Protein AF-A0A397BWL6-F1 (afdb_monomer_lite)

pLDDT: mean 80.27, std 19.02, range [31.94, 98.25]

InterPro domains:
  IPR036770 Ankyrin repeat-containing domain superfamily [G3DSA:1.25.40.20] (7-139)
  IPR036770 Ankyrin repeat-containing domain superfamily [SSF48403] (10-125)

Secondary structure (DSSP, 8-state):
------TTHHHHHHHHHHTT--TT---TTS--HHHHHHHTT--HHHHHHHHHHHHTSSS-S--TT---TT---HHHHHHHHT-HHHHHHHHHHS-HHHHSSTTT-HHHHHHHHHTTT-HHHHHHHHTSHHHHHHHHTT-EE--------TT----------EEHHHHHHHHHHTT-HHHHHHHHHH-HHHHHHHHHIIIIII-----TTSHHHHHHHTT---HHHHHHHHHHHHHHSPP-

Organism: Aphanomyces astaci (NCBI:txid112090)

Sequence (240 aa):
MKSSVAPNAIALMTLLRQQGANLATRDATRRTVLLYACTCGAEPATVDLLWSWSSLRPSPDLRWTHCDSNHDGAMVLAVRSRNVALLHHLWSIVPISAQSNASNHSLKQLKAAISTNDEDFIIEVMSNPLIQQAVKDEDEFEYEYWVDDWSSSDANTHDIKITVACCIKNAIDANLRRVVDLFERINPGYTHATLFYYCHTMQPCESAEWSDFTSRYVWESSQDIVRPALLVQRQWLPHE

Structure (mmCIF, N/CA/C/O backbone):
data_AF-A0A397BWL6-F1
#
_entry.id   AF-A0A397BWL6-F1
#
loop_
_atom_site.group_PDB
_atom_site.id
_atom_site.type_symbol
_atom_site.label_atom_id
_atom_site.label_alt_id
_atom_site.label_comp_id
_atom_site.label_asym_id
_atom_site.label_entity_id
_atom_site.label_seq_id
_atom_site.pdbx_PDB_ins_code
_atom_site.Cartn_x
_atom_site.Cartn_y
_atom_site.Cartn_z
_atom_site.occupancy
_atom_site.B_iso_or_equiv
_atom_site.auth_seq_id
_atom_site.auth_comp_id
_atom_site.auth_asym_id
_atom_site.auth_atom_id
_atom_site.pdbx_PDB_model_num
ATOM 1 N N . MET A 1 1 ? -15.899 -18.309 3.543 1.00 34.31 1 MET A N 1
ATOM 2 C CA . MET A 1 1 ? -17.028 -17.973 4.441 1.00 34.31 1 MET A CA 1
ATOM 3 C C . MET A 1 1 ? -17.389 -16.511 4.227 1.00 34.31 1 MET A C 1
ATOM 5 O O . MET A 1 1 ? -16.556 -15.659 4.501 1.00 34.31 1 MET A O 1
ATOM 9 N N . LYS A 1 2 ? -18.573 -16.207 3.680 1.00 39.53 2 LYS A N 1
ATOM 10 C CA . LYS A 1 2 ? -19.083 -14.828 3.644 1.00 39.53 2 LYS A CA 1
ATOM 11 C C . LYS A 1 2 ? -19.552 -14.488 5.060 1.00 39.53 2 LYS A C 1
ATOM 13 O O . LYS A 1 2 ? -20.560 -15.022 5.508 1.00 39.53 2 LYS A O 1
ATOM 18 N N . SER A 1 3 ? -18.750 -13.700 5.772 1.00 42.88 3 SER A N 1
ATOM 19 C CA . SER A 1 3 ? -19.089 -13.160 7.090 1.00 42.88 3 SER A CA 1
ATOM 20 C C . SER A 1 3 ? -20.385 -12.360 6.973 1.00 42.88 3 SER A C 1
ATOM 22 O O . SER A 1 3 ? -20.490 -11.476 6.122 1.00 42.88 3 SER A O 1
ATOM 24 N N . SER A 1 4 ? -21.392 -12.710 7.774 1.00 43.41 4 SER A N 1
ATOM 25 C CA . SER A 1 4 ? -22.625 -11.937 7.873 1.00 43.41 4 SER A CA 1
ATOM 26 C C . SER A 1 4 ? -22.271 -10.550 8.398 1.00 43.41 4 SER A C 1
ATOM 28 O O . SER A 1 4 ? -21.776 -10.427 9.519 1.00 43.41 4 SER A O 1
ATOM 30 N N . VAL A 1 5 ? -22.509 -9.520 7.589 1.00 50.84 5 VAL A N 1
ATOM 31 C CA . VAL A 1 5 ? -22.341 -8.122 7.988 1.00 50.84 5 VAL A CA 1
ATOM 32 C C . VAL A 1 5 ? -23.221 -7.893 9.213 1.00 50.84 5 VAL A C 1
ATOM 34 O O . VAL A 1 5 ? -24.448 -7.912 9.115 1.00 50.84 5 VAL A O 1
ATOM 37 N N . ALA A 1 6 ? -22.601 -7.761 10.387 1.00 53.16 6 ALA A N 1
ATOM 38 C CA . ALA A 1 6 ? -23.320 -7.423 11.602 1.00 53.16 6 ALA A CA 1
ATOM 39 C C . ALA A 1 6 ? -24.033 -6.082 11.349 1.00 53.16 6 ALA A C 1
ATOM 41 O O . ALA A 1 6 ? -23.352 -5.110 11.015 1.00 53.16 6 ALA A O 1
ATOM 42 N N . PRO A 1 7 ? -25.368 -5.998 11.494 1.00 57.03 7 PRO A N 1
ATOM 43 C CA . PRO A 1 7 ? -26.150 -4.843 11.045 1.00 57.03 7 PRO A CA 1
ATOM 44 C C . PRO A 1 7 ? -25.824 -3.534 11.783 1.00 57.03 7 PRO A C 1
ATOM 46 O O . PRO A 1 7 ? -26.359 -2.488 11.432 1.00 57.03 7 PRO A O 1
ATOM 49 N N . ASN A 1 8 ? -24.936 -3.559 12.786 1.00 78.38 8 ASN A N 1
ATOM 50 C CA . ASN A 1 8 ? -24.387 -2.358 13.400 1.00 78.38 8 ASN A CA 1
ATOM 51 C C . ASN A 1 8 ? -23.009 -2.619 14.046 1.00 78.38 8 ASN A C 1
ATOM 53 O O . ASN A 1 8 ? -22.883 -2.690 15.271 1.00 78.38 8 ASN A O 1
ATOM 57 N N . ALA A 1 9 ? -21.967 -2.802 13.225 1.00 80.44 9 ALA A N 1
ATOM 58 C CA . ALA A 1 9 ? -20.593 -3.019 13.700 1.00 80.44 9 ALA A CA 1
ATOM 59 C C . ALA A 1 9 ? -20.120 -1.912 14.667 1.00 80.44 9 ALA A C 1
ATOM 61 O O . ALA A 1 9 ? -19.509 -2.207 15.692 1.00 80.44 9 ALA A O 1
ATOM 62 N N . ILE A 1 10 ? -20.492 -0.654 14.401 1.00 86.38 10 ILE A N 1
ATOM 63 C CA . ILE A 1 10 ? -20.189 0.497 15.263 1.00 86.38 10 ILE A CA 1
ATOM 64 C C . ILE A 1 10 ? -20.835 0.359 16.648 1.00 86.38 10 ILE A C 1
ATOM 66 O O . ILE A 1 10 ? -20.160 0.577 17.658 1.00 86.38 10 ILE A O 1
ATOM 70 N N . ALA A 1 11 ? -22.112 -0.033 16.733 1.00 87.44 11 ALA A N 1
ATOM 71 C CA . ALA A 1 11 ? -22.770 -0.228 18.027 1.00 87.44 11 ALA A CA 1
ATOM 72 C C . ALA A 1 11 ? -22.127 -1.364 18.832 1.00 87.44 11 ALA A C 1
ATOM 74 O O . ALA A 1 11 ? -21.913 -1.210 20.034 1.00 87.44 11 ALA A O 1
ATOM 75 N N . LEU A 1 12 ? -21.755 -2.469 18.175 1.00 89.88 12 LEU A N 1
ATOM 76 C CA . LEU A 1 12 ? -21.052 -3.568 18.837 1.00 89.88 12 LEU A CA 1
ATOM 77 C C . LEU A 1 12 ? -19.679 -3.124 19.359 1.00 89.88 12 LEU A C 1
ATOM 79 O O . LEU A 1 12 ? -19.352 -3.375 20.517 1.00 89.88 12 LEU A O 1
ATOM 83 N N . MET A 1 13 ? -18.891 -2.422 18.541 1.00 91.56 13 MET A N 1
ATOM 84 C CA . MET A 1 13 ? -17.595 -1.881 18.964 1.00 91.56 13 MET A CA 1
ATOM 85 C C . MET A 1 13 ? -17.745 -0.898 20.130 1.00 91.56 13 MET A C 1
ATOM 87 O O . MET A 1 13 ? -16.951 -0.929 21.068 1.00 91.56 13 MET A O 1
ATOM 91 N N . THR A 1 14 ? -18.783 -0.058 20.099 1.00 90.69 14 THR A N 1
ATOM 92 C CA . THR A 1 14 ? -19.083 0.900 21.172 1.00 90.69 14 THR A CA 1
ATOM 93 C C . THR A 1 14 ? -19.423 0.179 22.474 1.00 90.69 14 THR A C 1
ATOM 95 O O . THR A 1 14 ? -18.873 0.526 23.519 1.00 90.69 14 THR A O 1
ATOM 98 N N . LEU A 1 15 ? -20.258 -0.866 22.419 1.00 92.69 15 LEU A N 1
ATOM 99 C CA . LEU A 1 15 ? -20.569 -1.702 23.579 1.00 92.69 15 LEU A CA 1
ATOM 100 C C . LEU A 1 15 ? -19.301 -2.355 24.145 1.00 92.69 15 LEU A C 1
ATOM 102 O O . LEU A 1 15 ? -19.050 -2.268 25.343 1.00 92.69 15 LEU A O 1
ATOM 106 N N . LEU A 1 16 ? -18.468 -2.958 23.292 1.00 92.56 16 LEU A N 1
ATOM 107 C CA . LEU A 1 16 ? -17.207 -3.572 23.719 1.00 92.56 16 LEU A CA 1
ATOM 108 C C . LEU A 1 16 ? -16.282 -2.550 24.388 1.00 92.56 16 LEU A C 1
ATOM 110 O O . LEU A 1 16 ? -15.690 -2.836 25.430 1.00 92.56 16 LEU A O 1
ATOM 114 N N . ARG A 1 17 ? -16.195 -1.333 23.838 1.00 91.44 17 ARG A N 1
ATOM 115 C CA . ARG A 1 17 ? -15.409 -0.252 24.439 1.00 91.44 17 ARG A CA 1
ATOM 116 C C . ARG A 1 17 ? -15.951 0.157 25.809 1.00 91.44 17 ARG A C 1
ATOM 118 O O . ARG A 1 17 ? -15.154 0.342 26.726 1.00 91.44 17 ARG A O 1
ATOM 125 N N . GLN A 1 18 ? -17.273 0.246 25.972 1.00 92.06 18 GLN A N 1
ATOM 126 C CA . GLN A 1 18 ? -17.917 0.519 27.266 1.00 92.06 18 GLN A CA 1
ATOM 127 C C . GLN A 1 18 ? -17.650 -0.584 28.299 1.00 92.06 18 GLN A C 1
ATOM 129 O O . GLN A 1 18 ? -17.498 -0.284 29.478 1.00 92.06 18 GLN A O 1
ATOM 134 N N . GLN A 1 19 ? -17.523 -1.839 27.856 1.00 95.56 19 GLN A N 1
ATOM 135 C CA . GLN A 1 19 ? -17.150 -2.977 28.706 1.00 95.56 19 GLN A CA 1
ATOM 136 C C . GLN A 1 19 ? -15.634 -3.085 28.964 1.00 95.56 19 GLN A C 1
ATOM 138 O O . GLN A 1 19 ? -15.164 -4.086 29.498 1.00 95.56 19 GLN A O 1
ATOM 143 N N . GLY A 1 20 ? -14.846 -2.067 28.602 1.00 90.69 20 GLY A N 1
ATOM 144 C CA . GLY A 1 20 ? -13.418 -2.009 28.918 1.00 90.69 20 GLY A CA 1
ATOM 145 C C . GLY A 1 20 ? -12.501 -2.674 27.892 1.00 90.69 20 GLY A C 1
ATOM 146 O O . GLY A 1 20 ? -11.340 -2.936 28.207 1.00 90.69 20 GLY A O 1
ATOM 147 N N . ALA A 1 21 ? -12.967 -2.921 26.661 1.00 91.06 21 ALA A N 1
ATOM 148 C CA . ALA A 1 21 ? -12.097 -3.423 25.600 1.00 91.06 21 ALA A CA 1
ATOM 149 C C . ALA A 1 21 ? -10.879 -2.503 25.388 1.00 91.06 21 ALA A C 1
ATOM 151 O O . ALA A 1 21 ? -11.005 -1.277 25.245 1.00 91.06 21 ALA A O 1
ATOM 152 N N . ASN A 1 22 ? -9.692 -3.113 25.363 1.00 90.62 22 ASN A N 1
ATOM 153 C CA . ASN A 1 22 ? -8.417 -2.425 25.204 1.00 90.62 22 ASN A CA 1
ATOM 154 C C . ASN A 1 22 ? -8.060 -2.273 23.714 1.00 90.62 22 ASN A C 1
ATOM 156 O O . ASN A 1 22 ? -7.892 -3.263 23.006 1.00 90.62 22 ASN A O 1
ATOM 160 N N . LEU A 1 23 ? -7.914 -1.028 23.250 1.00 90.62 23 LEU A N 1
ATOM 161 C CA . LEU A 1 23 ? -7.584 -0.706 21.855 1.00 90.62 23 LEU A CA 1
ATOM 162 C C . LEU A 1 23 ? -6.129 -1.040 21.497 1.00 90.62 23 LEU A C 1
ATOM 164 O O . LEU A 1 23 ? -5.828 -1.299 20.332 1.00 90.62 23 LEU A O 1
ATOM 168 N N . ALA A 1 24 ? -5.235 -1.047 22.490 1.00 88.69 24 ALA A N 1
ATOM 169 C CA . ALA A 1 24 ? -3.817 -1.339 22.306 1.00 88.69 24 ALA A CA 1
ATOM 170 C C . ALA A 1 24 ? -3.515 -2.845 22.240 1.00 88.69 24 ALA A C 1
ATOM 172 O O . ALA A 1 24 ? -2.378 -3.220 21.942 1.00 88.69 24 ALA A O 1
ATOM 173 N N . THR A 1 25 ? -4.502 -3.710 22.512 1.00 91.44 25 THR A N 1
ATOM 174 C CA . THR A 1 25 ? -4.339 -5.161 22.376 1.00 91.44 25 THR A CA 1
ATOM 175 C C . THR A 1 25 ? -3.935 -5.505 20.949 1.00 91.44 25 THR A C 1
ATOM 177 O O . THR A 1 25 ? -4.491 -4.974 19.985 1.00 91.44 25 THR A O 1
ATOM 180 N N . ARG A 1 26 ? -2.957 -6.404 20.828 1.00 93.25 26 ARG A N 1
ATOM 181 C CA . ARG A 1 26 ? -2.433 -6.875 19.551 1.00 93.25 26 ARG A CA 1
ATOM 182 C C . ARG A 1 26 ? -2.847 -8.317 19.301 1.00 93.25 26 ARG A C 1
ATOM 184 O O . ARG A 1 26 ? -2.839 -9.125 20.227 1.00 93.25 26 ARG A O 1
ATOM 191 N N . ASP A 1 27 ? -3.203 -8.620 18.060 1.00 92.94 27 ASP A N 1
ATOM 192 C CA . ASP A 1 27 ? -3.443 -9.994 17.624 1.00 92.94 27 ASP A CA 1
ATOM 193 C C . ASP A 1 27 ? -2.127 -10.769 17.395 1.00 92.94 27 ASP A C 1
ATOM 195 O O . ASP A 1 27 ? -1.029 -10.245 17.604 1.00 92.94 27 ASP A O 1
ATOM 199 N N . ALA A 1 28 ? -2.231 -12.023 16.940 1.00 92.94 28 ALA A N 1
ATOM 200 C CA . ALA A 1 28 ? -1.078 -12.891 16.663 1.00 92.94 28 ALA A CA 1
ATOM 201 C C . ALA A 1 28 ? -0.114 -12.329 15.598 1.00 92.94 28 ALA A C 1
ATOM 203 O O . ALA A 1 28 ? 1.054 -12.696 15.567 1.00 92.94 28 ALA A O 1
ATOM 204 N N . THR A 1 29 ? -0.584 -11.410 14.754 1.00 90.25 29 THR A N 1
ATOM 205 C CA . THR A 1 29 ? 0.208 -10.714 13.725 1.00 90.25 29 THR A CA 1
ATOM 206 C C . THR A 1 29 ? 0.648 -9.321 14.180 1.00 90.25 29 THR A C 1
ATOM 208 O O . THR A 1 29 ? 0.978 -8.461 13.370 1.00 90.25 29 THR A O 1
ATOM 211 N N . ARG A 1 30 ? 0.632 -9.066 15.495 1.00 92.44 30 ARG A N 1
ATOM 212 C CA . ARG A 1 30 ? 0.974 -7.784 16.134 1.00 92.44 30 ARG A CA 1
ATOM 213 C C . ARG A 1 30 ? 0.080 -6.602 15.730 1.00 92.44 30 ARG A C 1
ATOM 215 O O . ARG A 1 30 ? 0.427 -5.462 16.059 1.00 92.44 30 ARG A O 1
ATOM 222 N N . ARG A 1 31 ? -1.070 -6.836 15.088 1.00 94.69 31 ARG A N 1
ATOM 223 C CA . ARG A 1 31 ? -1.997 -5.777 14.664 1.00 94.69 31 ARG A CA 1
ATOM 224 C C . ARG A 1 31 ? -2.838 -5.303 15.836 1.00 94.69 31 ARG A C 1
ATOM 226 O O . ARG A 1 31 ? -3.444 -6.111 16.534 1.00 94.69 31 ARG A O 1
ATOM 233 N N . THR A 1 32 ? -2.921 -3.990 16.018 1.00 94.94 32 THR A N 1
ATOM 234 C CA . THR A 1 32 ? -3.957 -3.378 16.860 1.00 94.94 32 THR A CA 1
ATOM 235 C C . THR A 1 32 ? -5.311 -3.418 16.150 1.00 94.94 32 THR A C 1
ATOM 237 O O . THR A 1 32 ? -5.383 -3.693 14.950 1.00 94.94 32 THR A O 1
ATOM 240 N N . VAL A 1 33 ? -6.390 -3.061 16.853 1.00 95.12 33 VAL A N 1
ATOM 241 C CA . VAL A 1 33 ? -7.731 -2.964 16.247 1.00 95.12 33 VAL A CA 1
ATOM 242 C C . VAL A 1 33 ? -7.773 -2.019 15.034 1.00 95.12 33 VAL A C 1
ATOM 244 O O . VAL A 1 33 ? -8.474 -2.297 14.066 1.00 95.12 33 VAL A O 1
ATOM 247 N N . LEU A 1 34 ? -6.973 -0.946 15.041 1.00 95.56 34 LEU A N 1
ATOM 248 C CA . LEU A 1 34 ? -6.858 -0.007 13.921 1.00 95.56 34 LEU A CA 1
ATOM 249 C C . LEU A 1 34 ? -6.188 -0.648 12.700 1.00 95.56 34 LEU A C 1
ATOM 251 O O . LEU A 1 34 ? -6.697 -0.532 11.588 1.00 95.56 34 LEU A O 1
ATOM 255 N N . LEU A 1 35 ? -5.072 -1.352 12.905 1.00 96.69 35 LEU A N 1
ATOM 256 C CA . LEU A 1 35 ? -4.368 -2.046 11.823 1.00 96.69 35 LEU A CA 1
ATOM 257 C C . LEU A 1 35 ? -5.216 -3.186 11.251 1.00 96.69 35 LEU A C 1
ATOM 259 O O . LEU A 1 35 ? -5.251 -3.386 10.037 1.00 96.69 35 LEU A O 1
ATOM 263 N N . TYR A 1 36 ? -5.948 -3.898 12.111 1.00 95.94 36 TYR A N 1
ATOM 264 C CA . TYR A 1 36 ? -6.895 -4.922 11.683 1.00 95.94 36 TYR A CA 1
ATOM 265 C C . TYR A 1 36 ? -8.019 -4.324 10.825 1.00 95.94 36 TYR A C 1
ATOM 267 O O . TYR A 1 36 ? -8.275 -4.819 9.729 1.00 95.94 36 TYR A O 1
ATOM 275 N N . ALA A 1 37 ? -8.626 -3.215 11.265 1.00 95.56 37 ALA A N 1
ATOM 276 C CA . ALA A 1 37 ? -9.644 -2.504 10.492 1.00 95.56 37 ALA A CA 1
ATOM 277 C C . ALA A 1 37 ? -9.119 -2.068 9.112 1.00 95.56 37 ALA A C 1
ATOM 279 O O . ALA A 1 37 ? -9.808 -2.262 8.112 1.00 95.56 37 ALA A O 1
ATOM 280 N N . CYS A 1 38 ? -7.881 -1.565 9.041 1.00 97.44 38 CYS A N 1
ATOM 281 C CA . CYS A 1 38 ? -7.254 -1.204 7.768 1.00 97.44 38 CYS A CA 1
ATOM 282 C C . CYS A 1 38 ? -7.006 -2.425 6.876 1.00 97.44 38 CYS A C 1
ATOM 284 O O . CYS A 1 38 ? -7.295 -2.379 5.686 1.00 97.44 38 CYS A O 1
ATOM 286 N N . THR A 1 39 ? -6.548 -3.541 7.455 1.00 96.69 39 THR A N 1
ATOM 287 C CA . THR A 1 39 ? -6.330 -4.796 6.713 1.00 96.69 39 THR A CA 1
ATOM 288 C C . THR A 1 39 ? -7.624 -5.318 6.090 1.00 96.69 39 THR A C 1
ATOM 290 O O . THR A 1 39 ? -7.619 -5.840 4.979 1.00 96.69 39 THR A O 1
ATOM 293 N N . CYS A 1 40 ? -8.739 -5.185 6.808 1.00 95.44 40 CYS A N 1
ATOM 294 C CA . CYS A 1 40 ? -10.050 -5.633 6.349 1.00 95.44 40 CYS A CA 1
ATOM 295 C C . CYS A 1 40 ? -10.767 -4.625 5.440 1.00 95.44 40 CYS A C 1
ATOM 297 O O . CYS A 1 40 ? -11.882 -4.917 5.015 1.00 95.44 40 CYS A O 1
ATOM 299 N N . GLY A 1 41 ? -10.174 -3.459 5.162 1.00 96.06 41 GLY A N 1
ATOM 300 C CA . GLY A 1 41 ? -10.810 -2.425 4.346 1.00 96.06 41 GLY A CA 1
ATOM 301 C C . GLY A 1 41 ? -12.072 -1.861 4.993 1.00 96.06 41 GLY A C 1
ATOM 302 O O . GLY A 1 41 ? -13.092 -1.725 4.323 1.00 96.06 41 GLY A O 1
ATOM 303 N N . ALA A 1 42 ? -12.034 -1.590 6.301 1.00 94.75 42 ALA A N 1
ATOM 304 C CA . ALA A 1 42 ? -13.170 -1.027 7.023 1.00 94.75 42 ALA A CA 1
ATOM 305 C C . ALA A 1 42 ? -13.602 0.342 6.466 1.00 94.75 42 ALA A C 1
ATOM 307 O O . ALA A 1 42 ? -12.795 1.101 5.934 1.00 94.75 42 ALA A O 1
ATOM 308 N N . GLU A 1 43 ? -14.879 0.679 6.654 1.00 94.25 43 GLU A N 1
ATOM 309 C CA . GLU A 1 43 ? -15.417 1.997 6.307 1.00 94.25 43 GLU A CA 1
ATOM 310 C C . GLU A 1 43 ? -14.672 3.125 7.052 1.00 94.25 43 GLU A C 1
ATOM 312 O O . GLU A 1 43 ? -14.400 2.964 8.250 1.00 94.25 43 GLU A O 1
ATOM 317 N N . PRO A 1 44 ? -14.424 4.289 6.416 1.00 95.75 44 PRO A N 1
ATOM 318 C CA . PRO A 1 44 ? -13.780 5.453 7.039 1.00 95.75 44 PRO A CA 1
ATOM 319 C C . PRO A 1 44 ? -14.336 5.819 8.421 1.00 95.75 44 PRO A C 1
ATOM 321 O O . PRO A 1 44 ? -13.578 6.010 9.370 1.00 95.75 44 PRO A O 1
ATOM 324 N N . ALA A 1 45 ? -15.664 5.777 8.579 1.00 93.69 45 ALA A N 1
ATOM 325 C CA . ALA A 1 45 ? -16.337 6.062 9.847 1.00 93.69 45 ALA A CA 1
ATOM 326 C C . ALA A 1 45 ? -15.902 5.132 10.999 1.00 93.69 45 ALA A C 1
ATOM 328 O O . ALA A 1 45 ? -15.888 5.533 12.163 1.00 93.69 45 ALA A O 1
ATOM 329 N N . THR A 1 46 ? -15.525 3.886 10.692 1.00 94.00 46 THR A N 1
ATOM 330 C CA . THR A 1 46 ? -15.001 2.939 11.690 1.00 94.00 46 THR A CA 1
ATOM 331 C C . THR A 1 46 ? -13.609 3.357 12.155 1.00 94.00 46 THR A C 1
ATOM 333 O O . THR A 1 46 ? -13.305 3.287 13.347 1.00 94.00 46 THR A O 1
ATOM 336 N N . VAL A 1 47 ? -12.766 3.813 11.227 1.00 95.06 47 VAL A N 1
ATOM 337 C CA . VAL A 1 47 ? -11.421 4.313 11.530 1.00 95.06 47 VAL A CA 1
ATOM 338 C C . VAL A 1 47 ? -11.489 5.602 12.342 1.00 95.06 47 VAL A C 1
ATOM 340 O O . VAL A 1 47 ? -10.790 5.707 13.349 1.00 95.06 47 VAL A O 1
ATOM 343 N N . ASP A 1 48 ? -12.384 6.523 11.983 1.00 93.94 48 ASP A N 1
ATOM 344 C CA . ASP A 1 48 ? -12.612 7.762 12.735 1.00 93.94 48 ASP A CA 1
ATOM 345 C C . ASP A 1 48 ? -13.047 7.485 14.169 1.00 93.94 48 ASP A C 1
ATOM 347 O O . ASP A 1 48 ? -12.517 8.072 15.115 1.00 93.94 48 ASP A O 1
ATOM 351 N N . LEU A 1 49 ? -13.972 6.540 14.351 1.00 93.44 49 LEU A N 1
ATOM 352 C CA . LEU A 1 49 ? -14.433 6.142 15.674 1.00 93.44 49 LEU A CA 1
ATOM 353 C C . LEU A 1 49 ? -13.284 5.578 16.520 1.00 93.44 49 LEU A C 1
ATOM 355 O O . LEU A 1 49 ? -13.066 6.037 17.644 1.00 93.44 49 LEU A O 1
ATOM 359 N N . LEU A 1 50 ? -12.519 4.628 15.973 1.00 93.12 50 LEU A N 1
ATOM 360 C CA . LEU A 1 50 ? -11.362 4.041 16.657 1.00 93.12 50 LEU A CA 1
ATOM 361 C C . LEU A 1 50 ? -10.319 5.100 17.019 1.00 93.12 50 LEU A C 1
ATOM 363 O O . LEU A 1 50 ? -9.806 5.110 18.142 1.00 93.12 50 LEU A O 1
ATOM 367 N N . TRP A 1 51 ? -10.026 6.001 16.082 1.00 92.31 51 TRP A N 1
ATOM 368 C CA . TRP A 1 51 ? -9.069 7.077 16.289 1.00 92.31 51 TRP A CA 1
ATOM 369 C C . TRP A 1 51 ? -9.544 8.050 17.372 1.00 92.31 51 TRP A C 1
ATOM 371 O O . TRP A 1 51 ? -8.771 8.372 18.277 1.00 92.31 51 TRP A O 1
ATOM 381 N N . SER A 1 52 ? -10.826 8.431 17.354 1.00 91.69 52 SER A N 1
ATOM 382 C CA . SER A 1 52 ? -11.429 9.316 18.358 1.00 91.69 52 SER A CA 1
ATOM 383 C C . SER A 1 52 ? -11.320 8.752 19.777 1.00 91.69 52 SER A C 1
ATOM 385 O O . SER A 1 52 ? -11.030 9.482 20.719 1.00 91.69 52 SER A O 1
ATOM 387 N N . TRP A 1 53 ? -11.470 7.437 19.960 1.00 90.94 53 TRP A N 1
ATOM 388 C CA . TRP A 1 53 ? -11.339 6.821 21.283 1.00 90.94 53 TRP A CA 1
ATOM 389 C C . TRP A 1 53 ? -9.909 6.810 21.818 1.00 90.94 53 TRP A C 1
ATOM 391 O O . TRP A 1 53 ? -9.717 6.778 23.036 1.00 90.94 53 TRP A O 1
ATOM 401 N N . SER A 1 54 ? -8.925 6.799 20.922 1.00 88.19 54 SER A N 1
ATOM 402 C CA . SER A 1 54 ? -7.506 6.833 21.270 1.00 88.19 54 SER A CA 1
ATOM 403 C C . SER A 1 54 ? -7.025 8.256 21.557 1.00 88.19 54 SER A C 1
ATOM 405 O O . SER A 1 54 ? -6.293 8.476 22.522 1.00 88.19 54 SER A O 1
ATOM 407 N N . SER A 1 55 ? -7.463 9.234 20.758 1.00 83.00 55 SER A N 1
ATOM 408 C CA . SER A 1 55 ? -7.006 10.629 20.838 1.00 83.00 55 SER A CA 1
ATOM 409 C C . SER A 1 55 ? -7.524 11.397 22.059 1.00 83.00 55 SER A C 1
ATOM 411 O O . SER A 1 55 ? -6.962 12.428 22.414 1.00 83.00 55 SER A O 1
ATOM 413 N N . LEU A 1 56 ? -8.545 10.880 22.749 1.00 76.56 56 LEU A N 1
ATOM 414 C CA . LEU A 1 56 ? -9.068 11.455 23.996 1.00 76.56 56 LEU A CA 1
ATOM 415 C C . LEU A 1 56 ? -8.109 11.326 25.194 1.00 76.56 56 LEU A C 1
ATOM 417 O O . LEU A 1 56 ? -8.386 11.880 26.258 1.00 76.56 56 LEU A O 1
ATOM 421 N N . ARG A 1 57 ? -7.010 10.571 25.065 1.00 75.75 57 ARG A N 1
ATOM 422 C CA . ARG A 1 57 ? -6.064 10.302 26.156 1.00 75.75 57 ARG A CA 1
ATOM 423 C C . ARG A 1 57 ? -4.734 11.037 25.943 1.00 75.75 57 ARG A C 1
ATOM 425 O O . ARG A 1 57 ? -4.268 11.110 24.811 1.00 75.75 57 ARG A O 1
ATOM 432 N N . PRO A 1 58 ? -4.059 11.495 27.021 1.00 6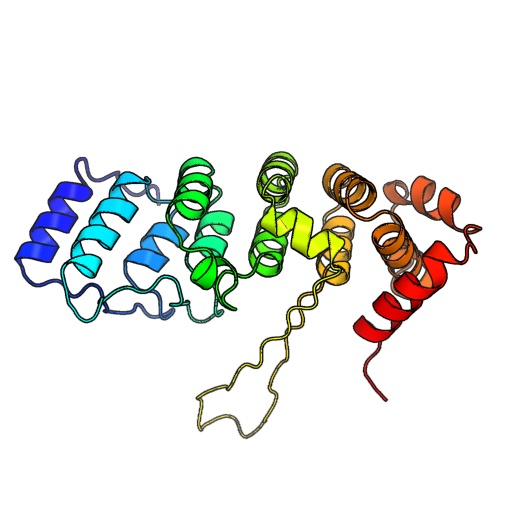8.25 58 PRO A N 1
ATOM 433 C CA . PRO A 1 58 ? -2.737 12.128 26.924 1.00 68.25 58 PRO A CA 1
ATOM 434 C C . PRO A 1 58 ? -1.666 11.228 26.288 1.00 68.25 58 PRO A C 1
ATOM 436 O O . PRO A 1 58 ? -0.738 11.716 25.654 1.00 68.25 58 PRO A O 1
ATOM 439 N N . SER A 1 59 ? -1.802 9.910 26.457 1.00 75.69 59 SER A N 1
ATOM 440 C CA . SER A 1 59 ? -1.008 8.897 25.765 1.00 75.69 59 SER A CA 1
ATOM 441 C C . SER A 1 59 ? -1.959 8.050 24.916 1.00 75.69 59 SER A C 1
ATOM 443 O O . SER A 1 59 ? -2.750 7.299 25.494 1.00 75.69 59 SER A O 1
ATOM 445 N N . PRO A 1 60 ? -1.944 8.194 23.579 1.00 78.94 60 PRO A N 1
ATOM 446 C CA . PRO A 1 60 ? -2.884 7.492 22.719 1.00 78.94 60 PRO A CA 1
ATOM 447 C C . PRO A 1 60 ? -2.552 5.995 22.648 1.00 78.94 60 PRO A C 1
ATOM 449 O O . PRO A 1 60 ? -1.403 5.609 22.406 1.00 78.94 60 PRO A O 1
ATOM 452 N N . ASP A 1 61 ? -3.581 5.162 22.835 1.00 84.94 61 ASP A N 1
ATOM 453 C CA . ASP A 1 61 ? -3.512 3.692 22.766 1.00 84.94 61 ASP A CA 1
ATOM 454 C C . ASP A 1 61 ? -3.134 3.215 21.344 1.00 84.94 61 ASP A C 1
ATOM 456 O O . ASP A 1 61 ? -2.459 2.201 21.146 1.00 84.94 61 ASP A O 1
ATOM 460 N N . LEU A 1 62 ? -3.570 3.971 20.335 1.00 91.38 62 LEU A N 1
ATOM 461 C CA . LEU A 1 62 ? -3.342 3.749 18.912 1.00 91.38 62 LEU A CA 1
ATOM 462 C C . LEU A 1 62 ? -2.423 4.833 18.353 1.00 91.38 62 LEU A C 1
ATOM 464 O O . LEU A 1 62 ? -2.617 6.020 18.608 1.00 91.38 62 LEU A O 1
ATOM 468 N N . ARG A 1 63 ? -1.454 4.430 17.530 1.00 91.38 63 ARG A N 1
ATOM 469 C CA . ARG A 1 63 ? -0.532 5.335 16.840 1.00 91.38 63 ARG A CA 1
ATOM 470 C C . ARG A 1 63 ? -0.486 4.975 15.365 1.00 91.38 63 ARG A C 1
ATOM 472 O O . ARG A 1 63 ? -0.423 3.795 15.032 1.00 91.38 63 ARG A O 1
ATOM 479 N N . TRP A 1 64 ? -0.442 5.983 14.499 1.00 93.62 64 TRP A N 1
ATOM 480 C CA . TRP A 1 64 ? -0.295 5.784 13.053 1.00 93.62 64 TRP A CA 1
ATOM 481 C C . TRP A 1 64 ? 1.028 5.120 12.659 1.00 93.62 64 TRP A C 1
ATOM 483 O O . TRP A 1 64 ? 1.112 4.523 11.595 1.00 93.62 64 TRP A O 1
ATOM 493 N N . THR A 1 65 ? 2.039 5.191 13.528 1.00 91.69 65 THR A N 1
ATOM 494 C CA . THR A 1 65 ? 3.349 4.550 13.348 1.00 91.69 65 THR A CA 1
ATOM 495 C C . THR A 1 65 ? 3.399 3.103 13.847 1.00 91.69 65 THR A C 1
ATOM 497 O O . THR A 1 65 ? 4.442 2.458 13.747 1.00 91.69 65 THR A O 1
ATOM 500 N N . HIS A 1 66 ? 2.309 2.573 14.421 1.00 92.38 66 HIS A N 1
ATOM 501 C CA . HIS A 1 66 ? 2.232 1.145 14.722 1.00 92.38 66 HIS A CA 1
ATOM 502 C C . HIS A 1 66 ? 2.199 0.332 13.427 1.00 92.38 66 HIS A C 1
ATOM 504 O O . HIS A 1 66 ? 1.587 0.736 12.443 1.00 92.38 66 HIS A O 1
ATOM 510 N N . CYS A 1 67 ? 2.802 -0.851 13.476 1.00 93.38 67 CYS A N 1
ATOM 511 C CA . CYS A 1 67 ? 2.829 -1.798 12.375 1.00 93.38 67 CYS A CA 1
ATOM 512 C C . CYS A 1 67 ? 2.554 -3.233 12.839 1.00 93.38 67 CYS A C 1
ATOM 514 O O . CYS A 1 67 ? 2.596 -3.533 14.042 1.00 93.38 67 CYS A O 1
ATOM 516 N N . ASP A 1 68 ? 2.221 -4.080 11.868 1.00 93.00 68 ASP A N 1
ATOM 517 C CA . ASP A 1 68 ? 2.055 -5.523 12.030 1.00 93.00 68 ASP A CA 1
ATOM 518 C C . ASP A 1 68 ? 3.413 -6.259 12.086 1.00 93.00 68 ASP A C 1
ATOM 520 O O . ASP A 1 68 ? 4.478 -5.644 12.155 1.00 93.00 68 ASP A O 1
ATOM 524 N N . SER A 1 69 ? 3.389 -7.592 12.075 1.00 89.75 69 SER A N 1
ATOM 525 C CA . SER A 1 69 ? 4.594 -8.434 12.055 1.00 89.75 69 SER A CA 1
ATOM 526 C C . SER A 1 69 ? 5.433 -8.311 10.779 1.00 89.75 69 SER A C 1
ATOM 528 O O . SER A 1 69 ? 6.602 -8.672 10.808 1.00 89.75 69 SER A O 1
ATOM 530 N N . ASN A 1 70 ? 4.870 -7.798 9.682 1.00 87.44 70 ASN A N 1
ATOM 531 C CA . ASN A 1 70 ? 5.600 -7.498 8.444 1.00 87.44 70 ASN A CA 1
ATOM 532 C C . ASN A 1 70 ? 6.113 -6.051 8.421 1.00 87.44 70 ASN A C 1
ATOM 534 O O . ASN A 1 70 ? 6.756 -5.617 7.465 1.00 87.44 70 ASN A O 1
ATOM 538 N N . HIS A 1 71 ? 5.865 -5.308 9.500 1.00 90.50 71 HIS A N 1
ATOM 539 C CA . HIS A 1 71 ? 6.170 -3.894 9.636 1.00 90.50 71 HIS A CA 1
ATOM 540 C C . HIS A 1 71 ? 5.417 -3.020 8.630 1.00 90.50 71 HIS A C 1
ATOM 542 O O . HIS A 1 71 ? 5.914 -1.977 8.187 1.00 90.50 71 HIS A O 1
ATOM 548 N N . ASP A 1 72 ? 4.195 -3.438 8.309 1.00 92.94 72 ASP A N 1
ATOM 549 C CA . ASP A 1 72 ? 3.244 -2.674 7.526 1.00 92.94 72 ASP A CA 1
ATOM 550 C C . ASP A 1 72 ? 2.319 -1.891 8.457 1.00 92.94 72 ASP A C 1
ATOM 552 O O . ASP A 1 72 ? 1.710 -2.421 9.393 1.00 92.94 72 ASP A O 1
ATOM 556 N N . GLY A 1 73 ? 2.266 -0.586 8.220 1.00 95.31 73 GLY A N 1
ATOM 557 C CA . GLY A 1 73 ? 1.406 0.350 8.925 1.00 95.31 73 GLY A CA 1
ATOM 558 C C . GLY A 1 73 ? 0.012 0.429 8.314 1.00 95.31 73 GLY A C 1
ATOM 559 O O . GLY A 1 73 ? -0.326 -0.257 7.346 1.00 95.31 73 GLY A O 1
ATOM 560 N N . ALA A 1 74 ? -0.815 1.302 8.886 1.00 97.06 74 ALA A N 1
ATOM 561 C CA . ALA A 1 74 ? -2.217 1.456 8.506 1.00 97.06 74 ALA A CA 1
ATOM 562 C C . ALA A 1 74 ? -2.405 1.722 7.003 1.00 97.06 74 ALA A C 1
ATOM 564 O O . ALA A 1 74 ? -3.300 1.146 6.387 1.00 97.06 74 ALA A O 1
ATOM 565 N N . MET A 1 75 ? -1.542 2.547 6.404 1.00 97.50 75 MET A N 1
ATOM 566 C CA . MET A 1 75 ? -1.677 2.955 5.002 1.00 97.50 75 MET A CA 1
ATOM 567 C C . MET A 1 75 ? -1.352 1.807 4.044 1.00 97.50 75 MET A C 1
ATOM 569 O O . MET A 1 75 ? -2.097 1.560 3.101 1.00 97.50 75 MET A O 1
ATOM 573 N N . VAL A 1 76 ? -0.296 1.038 4.326 1.00 97.12 76 VAL A N 1
ATOM 574 C CA . VAL A 1 76 ? 0.076 -0.135 3.516 1.00 97.12 76 VAL A CA 1
ATOM 575 C C . VAL A 1 76 ? -0.995 -1.224 3.615 1.00 97.12 76 VAL A C 1
ATOM 577 O O . VAL A 1 76 ? -1.376 -1.823 2.609 1.00 97.12 76 VAL A O 1
ATOM 580 N N . LEU A 1 77 ? -1.535 -1.452 4.815 1.00 97.69 77 LEU A N 1
ATOM 581 C CA . LEU A 1 77 ? -2.620 -2.413 5.027 1.00 97.69 77 LEU A CA 1
ATOM 582 C C . LEU A 1 77 ? -3.911 -1.987 4.313 1.00 97.69 77 LEU A C 1
ATOM 584 O O . LEU A 1 77 ? -4.580 -2.834 3.722 1.00 97.69 77 LEU A O 1
ATOM 588 N N . ALA A 1 78 ? -4.229 -0.689 4.298 1.00 97.69 78 ALA A N 1
ATOM 589 C CA . ALA A 1 78 ? -5.362 -0.167 3.540 1.00 97.69 78 ALA A CA 1
ATOM 590 C C . ALA A 1 78 ? -5.181 -0.350 2.027 1.00 97.69 78 ALA A C 1
ATOM 592 O O . ALA A 1 78 ? -6.127 -0.776 1.364 1.00 97.69 78 ALA A O 1
ATOM 593 N N . VAL A 1 79 ? -3.972 -0.142 1.489 1.00 97.94 79 VAL A N 1
ATOM 594 C CA . VAL A 1 79 ? -3.672 -0.451 0.079 1.00 97.94 79 VAL A CA 1
ATOM 595 C C . VAL A 1 79 ? -3.962 -1.923 -0.229 1.00 97.94 79 VAL A C 1
ATOM 597 O O . VAL A 1 79 ? -4.667 -2.223 -1.191 1.00 97.94 79 VAL A O 1
ATOM 600 N N . ARG A 1 80 ? -3.504 -2.854 0.618 1.00 95.69 80 ARG A N 1
ATOM 601 C CA . ARG A 1 80 ? -3.760 -4.296 0.425 1.00 95.69 80 ARG A CA 1
ATOM 602 C C . ARG A 1 80 ? -5.236 -4.671 0.493 1.00 95.69 80 ARG A C 1
ATOM 604 O O . ARG A 1 80 ? -5.645 -5.635 -0.147 1.00 95.69 80 ARG A O 1
ATOM 611 N N . SER A 1 81 ? -6.034 -3.916 1.247 1.00 96.06 81 SER A N 1
ATOM 612 C CA . SER A 1 81 ? -7.482 -4.125 1.311 1.00 96.06 81 SER A CA 1
ATOM 613 C C . SER A 1 81 ? -8.212 -3.731 0.022 1.00 96.06 81 SER A C 1
ATOM 615 O O . SER A 1 81 ? -9.352 -4.147 -0.174 1.00 96.06 81 SER A O 1
ATOM 617 N N . ARG A 1 82 ? -7.571 -2.924 -0.843 1.00 96.19 82 ARG A N 1
ATOM 618 C CA . ARG A 1 82 ? -8.141 -2.346 -2.075 1.00 96.19 82 ARG A CA 1
ATOM 619 C C . ARG A 1 82 ? -9.389 -1.485 -1.844 1.00 96.19 82 ARG A C 1
ATOM 621 O O . ARG A 1 82 ? -10.120 -1.181 -2.783 1.00 96.19 82 ARG A O 1
ATOM 628 N N . ASN A 1 83 ? -9.637 -1.057 -0.606 1.00 95.19 83 ASN A N 1
ATOM 629 C CA . ASN A 1 83 ? -10.686 -0.092 -0.310 1.00 95.19 83 ASN A CA 1
ATOM 630 C C . ASN A 1 83 ? -10.173 1.331 -0.591 1.00 95.19 83 ASN A C 1
ATOM 632 O O . ASN A 1 83 ? -9.521 1.953 0.249 1.00 95.19 83 ASN A O 1
ATOM 636 N N . VAL A 1 84 ? -10.490 1.840 -1.785 1.00 95.62 84 VAL A N 1
ATOM 637 C CA . VAL A 1 84 ? -10.097 3.177 -2.263 1.00 95.62 84 VAL A CA 1
ATOM 638 C C . VAL A 1 84 ? -10.619 4.289 -1.344 1.00 95.62 84 VAL A C 1
ATOM 640 O O . VAL A 1 84 ? -9.876 5.208 -1.010 1.00 95.62 84 VAL A O 1
ATOM 643 N N . ALA A 1 85 ? -11.860 4.183 -0.856 1.00 96.75 85 ALA A N 1
ATOM 644 C CA . ALA A 1 85 ? -12.442 5.184 0.040 1.00 96.75 85 ALA A CA 1
ATOM 645 C C . ALA A 1 85 ? -11.671 5.280 1.366 1.00 96.75 85 ALA A C 1
ATOM 647 O O . ALA A 1 85 ? -11.362 6.377 1.831 1.00 96.75 85 ALA A O 1
ATOM 648 N N . LEU A 1 86 ? -11.307 4.131 1.945 1.00 97.44 86 LEU A N 1
ATOM 649 C CA . LEU A 1 86 ? -10.464 4.086 3.136 1.00 97.44 86 LEU A CA 1
ATOM 650 C C . LEU A 1 86 ? -9.067 4.656 2.863 1.00 97.44 86 LEU A C 1
ATOM 652 O O . LEU A 1 86 ? -8.547 5.413 3.680 1.00 97.44 86 LEU A O 1
ATOM 656 N N . LEU A 1 87 ? -8.455 4.302 1.732 1.00 97.00 87 LEU A N 1
ATOM 657 C CA . LEU A 1 87 ? -7.119 4.775 1.379 1.00 97.00 87 LEU A CA 1
ATOM 658 C C . LEU A 1 87 ? -7.064 6.307 1.273 1.00 97.00 87 LEU A C 1
ATOM 660 O O . LEU A 1 87 ? -6.227 6.930 1.929 1.00 97.00 87 LEU A O 1
ATOM 664 N N . HIS A 1 88 ? -7.988 6.920 0.525 1.00 97.19 88 HIS A N 1
ATOM 665 C CA . HIS A 1 88 ? -8.074 8.383 0.430 1.00 97.19 88 HIS A CA 1
ATOM 666 C C . HIS A 1 88 ? -8.325 9.035 1.784 1.00 97.19 88 HIS A C 1
ATOM 668 O O . HIS A 1 88 ? -7.723 10.065 2.099 1.00 97.19 88 HIS A O 1
ATOM 674 N N . HIS A 1 89 ? -9.185 8.423 2.599 1.00 98.06 89 HIS A N 1
ATOM 675 C CA . HIS A 1 89 ? -9.443 8.907 3.945 1.00 98.06 89 HIS A CA 1
ATOM 676 C C . HIS A 1 89 ? -8.158 8.941 4.775 1.00 98.06 89 HIS A C 1
ATOM 678 O O . HIS A 1 89 ? -7.818 9.984 5.332 1.00 98.06 89 HIS A O 1
ATOM 684 N N . LEU A 1 90 ? -7.382 7.851 4.778 1.00 97.44 90 LEU A N 1
ATOM 685 C CA . LEU A 1 90 ? -6.105 7.783 5.491 1.00 97.44 90 LEU A CA 1
ATOM 686 C C . LEU A 1 90 ? -5.086 8.809 4.982 1.00 97.44 90 LEU A C 1
ATOM 688 O O . LEU A 1 90 ? -4.441 9.455 5.805 1.00 97.44 90 LEU A O 1
ATOM 692 N N . TRP A 1 91 ? -4.972 9.030 3.668 1.00 95.69 91 TRP A N 1
ATOM 693 C CA . TRP A 1 91 ? -4.103 10.092 3.138 1.00 95.69 91 TRP A CA 1
ATOM 694 C C . TRP A 1 91 ? -4.471 11.486 3.655 1.00 95.69 91 TRP A C 1
ATOM 696 O O . TRP A 1 91 ? -3.587 12.334 3.783 1.00 95.69 91 TRP A O 1
ATOM 706 N N . SER A 1 92 ? -5.748 11.718 3.973 1.00 96.00 92 SER A N 1
ATOM 707 C CA . SER A 1 92 ? -6.229 13.007 4.478 1.00 96.00 92 SER A CA 1
ATOM 708 C C . SER A 1 92 ? -6.053 13.189 5.991 1.00 96.00 92 SER A C 1
ATOM 710 O O . SER A 1 92 ? -5.745 14.295 6.434 1.00 96.00 92 SER A O 1
ATOM 712 N N . ILE A 1 93 ? -6.224 12.126 6.790 1.00 95.38 93 ILE A N 1
ATOM 713 C CA . ILE A 1 93 ? -6.228 12.229 8.261 1.00 95.38 93 ILE A CA 1
ATOM 714 C C . ILE A 1 93 ? -4.890 11.877 8.916 1.00 95.38 93 ILE A C 1
ATOM 716 O O . ILE A 1 93 ? -4.629 12.298 10.047 1.00 95.38 93 ILE A O 1
ATOM 720 N N . VAL A 1 94 ? -4.043 11.081 8.255 1.00 95.00 94 VAL A N 1
ATOM 721 C CA . VAL A 1 94 ? -2.747 10.680 8.812 1.00 95.00 94 VAL A CA 1
ATOM 722 C C . VAL A 1 94 ? -1.780 11.863 8.684 1.00 95.00 94 VAL A C 1
ATOM 724 O O . VAL A 1 94 ? -1.564 12.350 7.576 1.00 95.00 94 VAL A O 1
ATOM 727 N N . PRO A 1 95 ? -1.155 12.347 9.773 1.00 93.38 95 PRO A N 1
ATOM 728 C CA . PRO A 1 95 ? -0.204 13.453 9.689 1.00 93.38 95 PRO A CA 1
ATOM 729 C C . PRO A 1 95 ? 0.990 13.110 8.795 1.00 93.38 95 PRO A C 1
ATOM 731 O O . PRO A 1 95 ? 1.476 11.982 8.843 1.00 93.38 95 PRO A O 1
ATOM 734 N N . ILE A 1 96 ? 1.523 14.088 8.056 1.00 90.31 96 ILE A N 1
ATOM 735 C CA . ILE A 1 96 ? 2.659 13.895 7.129 1.00 90.31 96 ILE A CA 1
ATOM 736 C C . ILE A 1 96 ? 3.844 13.189 7.811 1.00 90.31 96 ILE A C 1
ATOM 738 O O . ILE A 1 96 ? 4.426 12.278 7.234 1.00 90.31 96 ILE A O 1
ATOM 742 N N . SER A 1 97 ? 4.145 13.527 9.071 1.00 90.44 97 SER A N 1
ATOM 743 C CA . SER A 1 97 ? 5.209 12.880 9.858 1.00 90.44 97 SER A CA 1
ATOM 744 C C . SER A 1 97 ? 4.994 11.381 10.100 1.00 90.44 97 SER A C 1
ATOM 746 O O . SER A 1 97 ? 5.951 10.638 10.298 1.00 90.44 97 SER A O 1
ATOM 748 N N . ALA A 1 98 ? 3.741 10.925 10.108 1.00 92.19 98 ALA A N 1
ATOM 749 C CA . ALA A 1 98 ? 3.391 9.514 10.192 1.00 92.19 98 ALA A CA 1
ATOM 750 C C . ALA A 1 98 ? 3.266 8.857 8.809 1.00 92.19 98 ALA A C 1
ATOM 752 O O . ALA A 1 98 ? 3.478 7.649 8.718 1.00 92.19 98 ALA A O 1
ATOM 753 N N . GLN A 1 99 ? 2.965 9.624 7.753 1.00 91.75 99 GLN A N 1
ATOM 754 C CA . GLN A 1 99 ? 2.987 9.137 6.366 1.00 91.75 99 GLN A CA 1
ATOM 755 C C . GLN A 1 99 ? 4.419 8.826 5.905 1.00 91.75 99 GLN A C 1
ATOM 757 O O . GLN A 1 99 ? 4.645 7.812 5.253 1.00 91.75 99 GLN A O 1
ATOM 762 N N . SER A 1 100 ? 5.399 9.639 6.313 1.00 87.06 100 SER A N 1
ATOM 763 C CA . SER A 1 100 ? 6.824 9.403 6.037 1.00 87.06 100 SER A CA 1
ATOM 764 C C . SER A 1 100 ? 7.471 8.355 6.950 1.00 87.06 100 SER A C 1
ATOM 766 O O . SER A 1 100 ? 8.640 8.016 6.780 1.00 87.06 100 SER A O 1
ATOM 768 N N . ASN A 1 101 ? 6.740 7.821 7.934 1.00 90.25 101 ASN A N 1
ATOM 769 C CA . ASN A 1 101 ? 7.268 6.787 8.813 1.00 90.25 101 ASN A CA 1
ATOM 770 C C . ASN A 1 101 ? 7.523 5.479 8.048 1.00 90.25 101 ASN A C 1
ATOM 772 O O . ASN A 1 101 ? 6.744 5.087 7.182 1.00 90.25 101 ASN A O 1
ATOM 776 N N . ALA A 1 102 ? 8.549 4.742 8.471 1.00 87.31 102 ALA A N 1
ATOM 777 C CA . ALA A 1 102 ? 8.954 3.453 7.919 1.00 87.31 102 ALA A CA 1
ATOM 778 C C . ALA A 1 102 ? 7.828 2.416 7.723 1.00 87.31 102 ALA A C 1
ATOM 780 O O . ALA A 1 102 ? 7.890 1.572 6.828 1.00 87.31 102 ALA A O 1
ATOM 781 N N . SER A 1 103 ? 6.798 2.453 8.568 1.00 91.06 103 SER A N 1
ATOM 782 C CA . SER A 1 103 ? 5.638 1.559 8.469 1.00 91.06 103 SER A CA 1
ATOM 783 C C . SER A 1 103 ? 4.648 1.954 7.367 1.00 91.06 103 SER A C 1
ATOM 785 O O . SER A 1 103 ? 3.983 1.088 6.805 1.00 91.06 103 SER A O 1
ATOM 787 N N . ASN A 1 104 ? 4.561 3.241 7.026 1.00 93.75 104 ASN A N 1
ATOM 788 C CA . ASN A 1 104 ? 3.613 3.788 6.051 1.00 93.75 104 ASN A CA 1
ATOM 789 C C . ASN A 1 104 ? 4.286 4.294 4.769 1.00 93.75 104 ASN A C 1
ATOM 791 O O . ASN A 1 104 ? 3.606 4.871 3.927 1.00 93.75 104 ASN A O 1
ATOM 795 N N . HIS A 1 105 ? 5.595 4.090 4.618 1.00 91.56 105 HIS A N 1
ATOM 796 C CA . HIS A 1 105 ? 6.399 4.694 3.561 1.00 91.56 105 HIS A CA 1
ATOM 797 C C . HIS A 1 105 ? 5.779 4.555 2.158 1.00 91.56 105 HIS A C 1
ATOM 799 O O . HIS A 1 105 ? 5.259 3.493 1.798 1.00 91.56 105 HIS A O 1
ATOM 805 N N . SER A 1 106 ? 5.886 5.607 1.340 1.00 94.44 106 SER A N 1
ATOM 806 C CA . SER A 1 106 ? 5.327 5.676 -0.019 1.00 94.44 106 SER A CA 1
ATOM 807 C C . SER A 1 106 ? 5.698 4.469 -0.885 1.00 94.44 106 SER A C 1
ATOM 809 O O . SER A 1 106 ? 4.836 3.874 -1.528 1.00 94.44 106 SER A O 1
ATOM 811 N N . LEU A 1 107 ? 6.962 4.034 -0.850 1.00 92.31 107 LEU A N 1
ATOM 812 C CA . LEU A 1 107 ? 7.407 2.872 -1.630 1.00 92.31 107 LEU A CA 1
ATOM 813 C C . LEU A 1 107 ? 6.854 1.535 -1.115 1.00 92.31 107 LEU A C 1
ATOM 815 O O . LEU A 1 107 ? 6.649 0.618 -1.909 1.00 92.31 107 LEU A O 1
ATOM 819 N N . LYS A 1 108 ? 6.543 1.410 0.185 1.00 93.12 108 LYS A N 1
ATOM 820 C CA . LYS A 1 108 ? 5.825 0.232 0.703 1.00 93.12 108 LYS A CA 1
ATOM 821 C C . LYS A 1 108 ? 4.385 0.206 0.211 1.00 93.12 108 LYS A C 1
ATOM 823 O O . LYS A 1 108 ? 3.912 -0.852 -0.201 1.00 93.12 108 LYS A O 1
ATOM 828 N N . GLN A 1 109 ? 3.710 1.358 0.221 1.00 96.44 109 GLN A N 1
ATOM 829 C CA . GLN A 1 109 ? 2.369 1.492 -0.352 1.00 96.44 109 GLN A CA 1
ATOM 830 C C . GLN A 1 109 ? 2.381 1.119 -1.840 1.00 96.44 109 GLN A C 1
ATOM 832 O O . GLN A 1 109 ? 1.576 0.295 -2.264 1.00 96.44 109 GLN A O 1
ATOM 837 N N . LEU A 1 110 ? 3.341 1.635 -2.613 1.00 96.69 110 LEU A N 1
ATOM 838 C CA . LEU A 1 110 ? 3.482 1.330 -4.037 1.00 96.69 110 LEU A CA 1
ATOM 839 C C . LEU A 1 110 ? 3.767 -0.156 -4.300 1.00 96.69 110 LEU A C 1
ATOM 841 O O . LEU A 1 110 ? 3.086 -0.776 -5.113 1.00 96.69 110 LEU A O 1
ATOM 845 N N . LYS A 1 111 ? 4.706 -0.765 -3.563 1.00 94.75 111 LYS A N 1
ATOM 846 C CA . LYS A 1 111 ? 4.984 -2.209 -3.648 1.00 94.75 111 LYS A CA 1
ATOM 847 C C . LYS A 1 111 ? 3.739 -3.043 -3.330 1.00 94.75 111 LYS A C 1
ATOM 849 O O . LYS A 1 111 ? 3.456 -4.017 -4.026 1.00 94.75 111 LYS A O 1
ATOM 854 N N . ALA A 1 112 ? 2.992 -2.665 -2.292 1.00 95.75 112 ALA A N 1
ATOM 855 C CA . ALA A 1 112 ? 1.746 -3.336 -1.939 1.00 95.75 112 ALA A CA 1
ATOM 856 C C . ALA A 1 112 ? 0.684 -3.180 -3.036 1.00 95.75 112 ALA A C 1
ATOM 858 O O . ALA A 1 112 ? 0.029 -4.164 -3.371 1.00 95.75 112 ALA A O 1
ATOM 859 N N . ALA A 1 113 ? 0.551 -1.996 -3.639 1.00 97.94 113 ALA A N 1
ATOM 860 C CA . ALA A 1 113 ? -0.362 -1.775 -4.756 1.00 97.94 113 ALA A CA 1
ATOM 861 C C . ALA A 1 113 ? 0.000 -2.659 -5.955 1.00 97.94 113 ALA A C 1
ATOM 863 O O . ALA A 1 113 ? -0.866 -3.360 -6.470 1.00 97.94 113 ALA A O 1
ATOM 864 N N . ILE A 1 114 ? 1.279 -2.702 -6.346 1.00 97.06 114 ILE A N 1
ATOM 865 C CA . ILE A 1 114 ? 1.760 -3.523 -7.469 1.00 97.06 114 ILE A CA 1
ATOM 866 C C . ILE A 1 114 ? 1.419 -5.001 -7.258 1.00 97.06 114 ILE A C 1
ATOM 868 O O . ILE A 1 114 ? 0.922 -5.645 -8.174 1.00 97.06 114 ILE A O 1
ATOM 872 N N . SER A 1 115 ? 1.553 -5.513 -6.028 1.00 95.06 115 SER A N 1
ATOM 873 C CA . SER A 1 115 ? 1.188 -6.902 -5.702 1.00 95.06 115 SER A CA 1
ATOM 874 C C . SER A 1 115 ? -0.302 -7.244 -5.869 1.00 95.06 115 SER A C 1
ATOM 876 O O . SER A 1 115 ? -0.669 -8.415 -5.798 1.00 95.06 115 SER A O 1
ATOM 878 N N . THR A 1 116 ? -1.174 -6.252 -6.092 1.00 95.25 116 THR A N 1
ATOM 879 C CA . THR A 1 116 ? -2.598 -6.487 -6.380 1.00 95.25 116 THR A CA 1
ATOM 880 C C . THR A 1 116 ? -2.876 -6.848 -7.840 1.00 95.25 116 THR A C 1
ATOM 882 O O . THR A 1 116 ? -3.965 -7.351 -8.120 1.00 95.25 116 THR A O 1
ATOM 885 N N . ASN A 1 117 ? -1.915 -6.616 -8.748 1.00 94.94 117 ASN A N 1
ATOM 886 C CA . ASN A 1 117 ? -2.035 -6.803 -10.201 1.00 94.94 117 ASN A CA 1
ATOM 887 C C . ASN A 1 117 ? -3.254 -6.097 -10.833 1.00 94.94 117 ASN A C 1
ATOM 889 O O . ASN A 1 117 ? -3.774 -6.537 -11.856 1.00 94.94 117 ASN A O 1
ATOM 893 N N . ASP A 1 118 ? -3.734 -5.017 -10.215 1.00 96.56 118 ASP A N 1
ATOM 894 C CA . ASP A 1 118 ? -4.849 -4.202 -10.697 1.00 96.56 118 ASP A CA 1
ATOM 895 C C . ASP A 1 118 ? -4.312 -2.844 -11.152 1.00 96.56 118 ASP A C 1
ATOM 897 O O . ASP A 1 118 ? -4.054 -1.966 -10.331 1.00 96.56 118 ASP A O 1
ATOM 901 N N . GLU A 1 119 ? -4.099 -2.680 -12.459 1.00 96.38 119 GLU A N 1
ATOM 902 C CA . GLU A 1 119 ? -3.490 -1.463 -13.002 1.00 96.38 119 GLU A CA 1
ATOM 903 C C . GLU A 1 119 ? -4.279 -0.193 -12.677 1.00 96.38 119 GLU A C 1
ATOM 905 O O . GLU A 1 119 ? -3.662 0.829 -12.391 1.00 96.38 119 GLU A O 1
ATOM 910 N N . ASP A 1 120 ? -5.614 -0.234 -12.698 1.00 97.38 120 ASP A N 1
ATOM 911 C CA . ASP A 1 120 ? -6.427 0.956 -12.423 1.00 97.38 120 ASP A CA 1
ATOM 912 C C . ASP A 1 120 ? -6.271 1.381 -10.961 1.00 97.38 120 ASP A C 1
ATOM 914 O O . ASP A 1 120 ? -6.057 2.561 -10.672 1.00 97.38 120 ASP A O 1
ATOM 918 N N . PHE A 1 121 ? -6.276 0.413 -10.041 1.00 97.88 121 PHE A N 1
ATOM 919 C CA . PHE A 1 121 ? -5.999 0.677 -8.631 1.00 97.88 121 PHE A CA 1
ATOM 920 C C . PHE A 1 121 ? -4.560 1.158 -8.398 1.00 97.88 121 PHE A C 1
ATOM 922 O O . PHE A 1 121 ? -4.335 2.071 -7.607 1.00 97.88 121 PHE A O 1
ATOM 929 N N . ILE A 1 122 ? -3.573 0.583 -9.087 1.00 98.25 122 ILE A N 1
ATOM 930 C CA . ILE A 1 122 ? -2.172 1.002 -8.950 1.00 98.25 122 ILE A CA 1
ATOM 931 C C . ILE A 1 122 ? -1.981 2.431 -9.458 1.00 98.25 122 ILE A C 1
ATOM 933 O O . ILE A 1 122 ? -1.301 3.219 -8.805 1.00 98.25 122 ILE A O 1
ATOM 937 N N . ILE A 1 123 ? -2.603 2.785 -10.584 1.00 97.75 123 ILE A N 1
ATOM 938 C CA . ILE A 1 123 ? -2.581 4.148 -11.127 1.00 97.75 123 ILE A CA 1
ATOM 939 C C . ILE A 1 123 ? -3.239 5.125 -10.147 1.00 97.75 123 ILE A C 1
ATOM 941 O O . ILE A 1 123 ? -2.695 6.207 -9.923 1.00 97.75 123 ILE A O 1
ATOM 945 N N . GLU A 1 124 ? -4.347 4.734 -9.510 1.00 97.44 124 GLU A N 1
ATOM 946 C CA . GLU A 1 124 ? -4.974 5.523 -8.444 1.00 97.44 124 GLU A CA 1
ATOM 947 C C . GLU A 1 124 ? -4.014 5.730 -7.262 1.00 97.44 124 GLU A C 1
ATOM 949 O O . GLU A 1 124 ? -3.829 6.856 -6.803 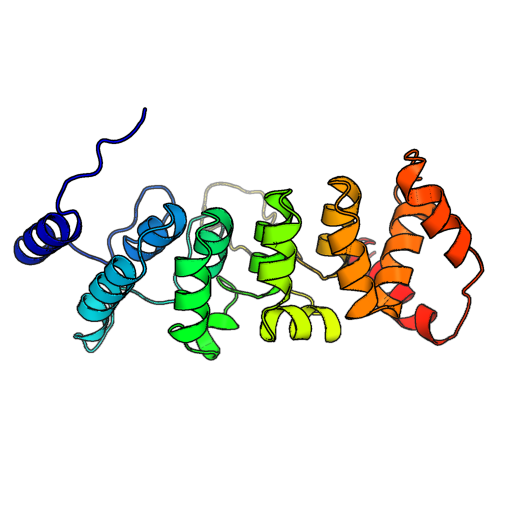1.00 97.44 124 GLU A O 1
ATOM 954 N N . VAL A 1 125 ? -3.317 4.678 -6.816 1.00 97.81 125 VAL A N 1
ATOM 955 C CA . VAL A 1 125 ? -2.284 4.777 -5.768 1.00 97.81 125 VAL A CA 1
ATOM 956 C C . VAL A 1 125 ? -1.158 5.729 -6.185 1.00 97.81 125 VAL A C 1
ATOM 958 O O . VAL A 1 125 ? -0.778 6.619 -5.425 1.00 97.81 125 VAL A O 1
ATOM 961 N N . MET A 1 126 ? -0.655 5.598 -7.413 1.00 97.25 126 MET A N 1
ATOM 962 C CA . MET A 1 126 ? 0.397 6.453 -7.974 1.00 97.25 12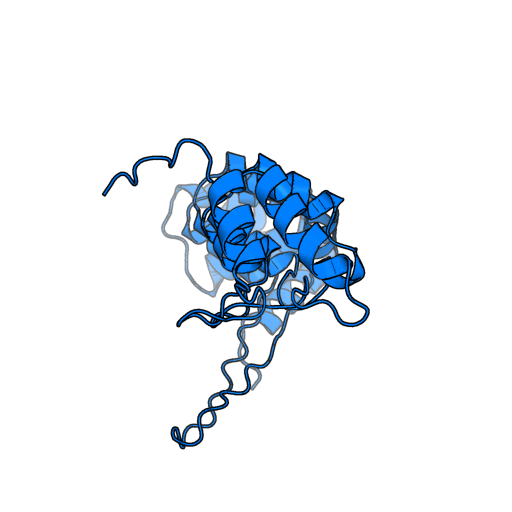6 MET A CA 1
ATOM 963 C C . MET A 1 126 ? -0.061 7.892 -8.258 1.00 97.25 126 MET A C 1
ATOM 965 O O . MET A 1 126 ? 0.774 8.748 -8.548 1.00 97.25 126 MET A O 1
ATOM 969 N N . SER A 1 127 ? -1.356 8.203 -8.158 1.00 96.06 127 SER A N 1
ATOM 970 C CA . SER A 1 127 ? -1.845 9.586 -8.222 1.00 96.06 127 SER A CA 1
ATOM 971 C C . SER A 1 127 ? -1.489 10.390 -6.963 1.00 96.06 127 SER A C 1
ATOM 973 O O . SER A 1 127 ? -1.460 11.622 -7.002 1.00 96.06 127 SER A O 1
ATOM 975 N N . ASN A 1 128 ? -1.168 9.710 -5.853 1.00 95.69 128 ASN A N 1
ATOM 976 C CA . ASN A 1 128 ? -0.812 10.361 -4.602 1.00 95.69 128 ASN A CA 1
ATOM 977 C C . ASN A 1 128 ? 0.493 11.178 -4.743 1.00 95.69 128 ASN A C 1
ATOM 979 O O . ASN A 1 128 ? 1.529 10.610 -5.107 1.00 95.69 128 ASN A O 1
ATOM 983 N N . PRO A 1 129 ? 0.501 12.477 -4.382 1.00 94.88 129 PRO A N 1
ATOM 984 C CA . PRO A 1 129 ? 1.678 13.331 -4.541 1.00 94.88 129 PRO A CA 1
ATOM 985 C C . PRO A 1 129 ? 2.933 12.840 -3.812 1.00 94.88 129 PRO A C 1
ATOM 987 O O . PRO A 1 129 ? 4.028 12.992 -4.342 1.00 94.88 129 PRO A O 1
ATOM 990 N N . LEU A 1 130 ? 2.800 12.226 -2.631 1.00 93.62 130 LEU A N 1
ATOM 991 C CA . LEU A 1 130 ? 3.946 11.694 -1.882 1.00 93.62 130 LEU A CA 1
ATOM 992 C C . LEU A 1 130 ? 4.518 10.428 -2.524 1.00 93.62 130 LEU A C 1
ATOM 994 O O . LEU A 1 130 ? 5.711 10.165 -2.396 1.00 93.62 130 LEU A O 1
ATOM 998 N N . ILE A 1 131 ? 3.687 9.645 -3.215 1.00 95.50 131 ILE A N 1
ATOM 999 C CA . ILE A 1 131 ? 4.150 8.478 -3.974 1.00 95.50 131 ILE A CA 1
ATOM 1000 C C . ILE A 1 131 ? 4.854 8.936 -5.249 1.00 95.50 131 ILE A C 1
ATOM 1002 O O . ILE A 1 131 ? 5.947 8.458 -5.537 1.00 95.50 131 ILE A O 1
ATOM 1006 N N . GLN A 1 132 ? 4.295 9.913 -5.969 1.00 96.19 132 GLN A N 1
ATOM 1007 C CA . GLN A 1 132 ? 4.980 10.500 -7.126 1.00 96.19 132 GLN A CA 1
ATOM 1008 C C . GLN A 1 132 ? 6.308 11.144 -6.739 1.00 96.19 132 GLN A C 1
ATOM 1010 O O . GLN A 1 132 ? 7.282 11.000 -7.471 1.00 96.19 132 GLN A O 1
ATOM 1015 N N . GLN A 1 133 ? 6.349 11.840 -5.601 1.00 93.94 133 GLN A N 1
ATOM 1016 C CA . GLN A 1 133 ? 7.572 12.460 -5.107 1.00 93.94 133 GLN A CA 1
ATOM 1017 C C . GLN A 1 133 ? 8.638 11.405 -4.798 1.00 93.94 133 GLN A C 1
ATOM 1019 O O . GLN A 1 133 ? 9.746 11.531 -5.300 1.00 93.94 133 GLN A O 1
ATOM 1024 N N . ALA A 1 134 ? 8.278 10.313 -4.115 1.00 92.50 134 ALA A N 1
ATOM 1025 C CA . ALA A 1 134 ? 9.206 9.212 -3.851 1.00 92.50 134 ALA A CA 1
ATOM 1026 C C . ALA A 1 134 ? 9.763 8.568 -5.13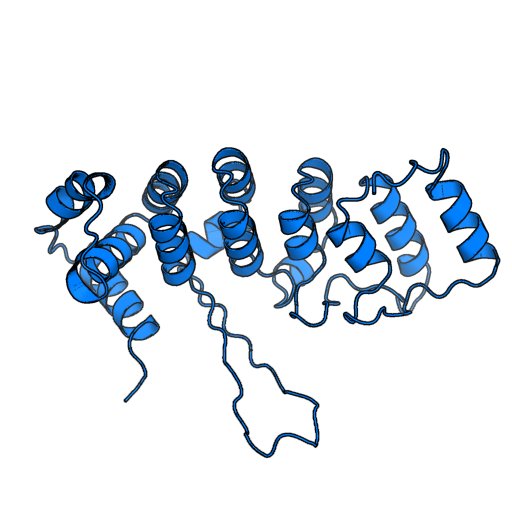8 1.00 92.50 134 ALA A C 1
ATOM 1028 O O . ALA A 1 134 ? 10.928 8.189 -5.202 1.00 92.50 134 ALA A O 1
ATOM 1029 N N . VAL A 1 135 ? 8.950 8.467 -6.196 1.00 93.81 135 VAL A N 1
ATOM 1030 C CA . VAL A 1 135 ? 9.407 7.968 -7.507 1.00 93.81 135 VAL A CA 1
ATOM 1031 C C . VAL A 1 135 ? 10.358 8.954 -8.200 1.00 93.81 135 VAL A C 1
ATOM 1033 O O . VAL A 1 135 ? 11.311 8.531 -8.857 1.00 93.81 135 VAL A O 1
ATOM 1036 N N . LYS A 1 136 ? 10.123 10.264 -8.062 1.00 91.81 136 LYS A N 1
ATOM 1037 C CA . LYS A 1 136 ? 10.981 11.317 -8.637 1.00 91.81 136 LYS A CA 1
ATOM 1038 C C . LYS A 1 136 ? 12.311 11.457 -7.915 1.00 91.81 136 LYS A C 1
ATOM 1040 O O . LYS A 1 136 ? 13.325 11.632 -8.577 1.00 91.81 136 LYS A O 1
ATOM 1045 N N . ASP A 1 137 ? 12.287 11.378 -6.590 1.00 86.69 137 ASP A N 1
ATOM 1046 C CA . ASP A 1 137 ? 13.478 11.505 -5.748 1.00 86.69 137 ASP A CA 1
ATOM 1047 C C . ASP A 1 137 ? 14.353 10.249 -5.794 1.00 86.69 137 ASP A C 1
ATOM 1049 O O . ASP A 1 137 ? 15.447 10.243 -5.233 1.00 86.69 137 ASP A O 1
ATOM 1053 N N . GLU A 1 138 ? 13.891 9.215 -6.509 1.00 82.25 138 GLU A N 1
ATOM 1054 C CA . GLU A 1 138 ? 14.554 7.917 -6.603 1.00 82.25 138 GLU A CA 1
ATOM 1055 C C . GLU A 1 138 ? 14.729 7.314 -5.207 1.00 82.25 138 GLU A C 1
ATOM 1057 O O . GLU A 1 138 ? 15.752 6.694 -4.922 1.00 82.25 138 GLU A O 1
ATOM 1062 N N . ASP A 1 139 ? 13.719 7.521 -4.345 1.00 69.88 139 ASP A N 1
ATOM 1063 C CA . ASP A 1 139 ? 13.792 7.197 -2.926 1.00 69.88 139 ASP A CA 1
ATOM 1064 C C . ASP A 1 139 ? 14.289 5.758 -2.737 1.00 69.88 139 ASP A C 1
ATOM 1066 O O . ASP A 1 139 ? 13.828 4.793 -3.364 1.00 69.88 139 ASP A O 1
ATOM 1070 N N . GLU A 1 140 ? 15.237 5.616 -1.822 1.00 63.50 140 GLU A N 1
ATOM 1071 C CA . GLU A 1 140 ? 15.689 4.331 -1.326 1.00 63.50 140 GLU A CA 1
ATOM 1072 C C . GLU A 1 140 ? 15.141 4.170 0.082 1.00 63.50 140 GLU A C 1
ATOM 1074 O O . GLU A 1 140 ? 15.457 4.940 0.990 1.00 63.50 140 GLU A O 1
ATOM 1079 N N . PHE A 1 141 ? 14.287 3.168 0.264 1.00 58.09 141 PHE A N 1
ATOM 1080 C CA . PHE A 1 141 ? 13.753 2.846 1.572 1.00 58.09 141 PHE A CA 1
ATOM 1081 C C . PHE A 1 141 ? 14.391 1.560 2.090 1.00 58.09 141 PHE A C 1
ATOM 1083 O O . PHE A 1 1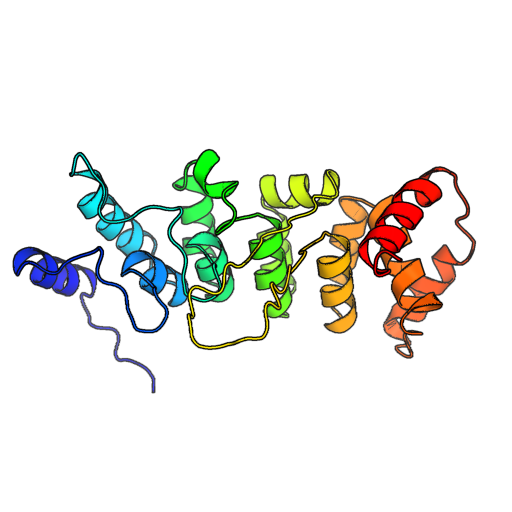41 ? 13.976 0.449 1.750 1.00 58.09 141 PHE A O 1
ATOM 1090 N N . GLU A 1 142 ? 15.414 1.730 2.920 1.00 58.03 142 GLU A N 1
ATOM 1091 C CA . GLU A 1 142 ? 16.039 0.668 3.702 1.00 58.03 142 GLU A CA 1
ATOM 1092 C C . GLU A 1 142 ? 15.421 0.637 5.098 1.00 58.03 142 GLU A C 1
ATOM 1094 O O . GLU A 1 142 ? 15.173 1.675 5.718 1.00 58.03 142 GLU A O 1
ATOM 1099 N N . TYR A 1 143 ? 15.131 -0.559 5.592 1.00 59.81 143 TYR A N 1
ATOM 1100 C CA . TYR A 1 143 ? 14.689 -0.728 6.962 1.00 59.81 143 TYR A CA 1
ATOM 1101 C C . TYR A 1 143 ? 15.244 -2.029 7.521 1.00 59.81 143 TYR A C 1
ATOM 1103 O O . TYR A 1 143 ? 15.024 -3.107 6.972 1.00 59.81 143 TYR A O 1
ATOM 1111 N N . GLU A 1 144 ? 15.962 -1.874 8.626 1.00 44.62 144 GLU A N 1
ATOM 1112 C CA . GLU A 1 144 ? 16.629 -2.943 9.350 1.00 44.62 144 GLU A CA 1
ATOM 1113 C C . GLU A 1 144 ? 15.608 -3.662 10.242 1.00 44.62 144 GLU A C 1
ATOM 1115 O O . GLU A 1 144 ? 14.894 -3.038 11.041 1.00 44.62 144 GLU A O 1
ATOM 1120 N N . TYR A 1 145 ? 15.518 -4.984 10.113 1.00 54.25 145 TYR A N 1
ATOM 1121 C CA . TYR A 1 145 ? 14.757 -5.807 11.046 1.00 54.25 145 TYR A CA 1
ATOM 1122 C C . TYR A 1 145 ? 15.684 -6.372 12.116 1.00 54.25 145 TYR A C 1
ATOM 1124 O O . TYR A 1 145 ? 16.426 -7.317 11.861 1.00 54.25 145 TYR A O 1
ATOM 1132 N N . TRP A 1 146 ? 15.565 -5.872 13.344 1.00 40.22 146 TRP A N 1
ATOM 1133 C CA . TRP A 1 146 ? 16.016 -6.624 14.509 1.00 40.22 146 TRP A CA 1
ATOM 1134 C C . TRP A 1 146 ? 15.037 -7.782 14.712 1.00 40.22 146 TRP A C 1
ATOM 1136 O O . TRP A 1 146 ? 13.883 -7.577 15.098 1.00 40.22 146 TRP A O 1
ATOM 1146 N N . VAL A 1 147 ? 15.467 -9.002 14.392 1.00 39.56 147 VAL A N 1
ATOM 1147 C CA . VAL A 1 147 ? 14.759 -10.204 14.831 1.00 39.56 147 VAL A CA 1
ATOM 1148 C C . VAL A 1 147 ? 14.937 -10.260 16.349 1.00 39.56 147 VAL A C 1
ATOM 1150 O O . VAL A 1 147 ? 15.974 -10.692 16.840 1.00 39.56 147 VAL A O 1
ATOM 1153 N N . ASP A 1 148 ? 13.944 -9.784 17.102 1.00 36.16 148 ASP A N 1
ATOM 1154 C CA . ASP A 1 148 ? 13.856 -9.945 18.564 1.00 36.16 148 ASP A CA 1
ATOM 1155 C C . ASP A 1 148 ? 13.575 -11.421 18.934 1.00 36.16 148 ASP A C 1
ATOM 1157 O O . ASP A 1 148 ? 12.661 -11.720 19.705 1.00 36.16 148 ASP A O 1
ATOM 1161 N N . ASP A 1 149 ? 14.317 -12.372 18.364 1.00 35.34 149 ASP A N 1
ATOM 1162 C CA . ASP A 1 149 ? 14.213 -13.784 18.716 1.00 35.34 149 ASP A CA 1
ATOM 1163 C C . ASP A 1 149 ? 15.579 -14.316 19.149 1.00 35.34 149 ASP A C 1
ATOM 1165 O O . ASP A 1 149 ? 16.483 -14.583 18.358 1.00 35.34 149 ASP A O 1
ATOM 1169 N N . TRP A 1 150 ? 15.705 -14.486 20.462 1.00 39.59 150 TRP A N 1
ATOM 1170 C CA . TRP A 1 150 ? 16.850 -15.042 21.182 1.00 39.59 150 TRP A CA 1
ATOM 1171 C C . TRP A 1 150 ? 17.085 -16.540 20.880 1.00 39.59 150 TRP A C 1
ATOM 1173 O O . TRP A 1 150 ? 17.680 -17.245 21.696 1.00 39.59 150 TRP A O 1
ATOM 1183 N N . SER A 1 151 ? 16.602 -17.055 19.745 1.00 37.03 151 SER A N 1
ATOM 1184 C CA . SER A 1 151 ? 16.648 -18.478 19.396 1.00 37.03 151 SER A CA 1
ATOM 1185 C C . SER A 1 151 ? 17.167 -18.804 17.991 1.00 37.03 151 SER A C 1
ATOM 1187 O O . SER A 1 151 ? 17.397 -19.981 17.712 1.00 37.03 151 SER A O 1
ATOM 1189 N N . SER A 1 152 ? 17.472 -17.818 17.140 1.00 36.91 152 SER A N 1
ATOM 1190 C CA . SER A 1 152 ? 18.225 -18.066 15.904 1.00 36.91 152 SER A CA 1
ATOM 1191 C C . SER A 1 152 ? 19.641 -17.510 16.024 1.00 36.91 152 SER A C 1
ATOM 1193 O O . SER A 1 152 ? 19.858 -16.303 15.976 1.00 36.91 152 SER A O 1
ATOM 1195 N N . SER A 1 153 ? 20.627 -18.399 16.136 1.00 37.31 153 SER A N 1
ATOM 1196 C CA . SER A 1 153 ? 22.060 -18.083 16.051 1.00 37.31 153 SER A CA 1
ATOM 1197 C C . SER A 1 153 ? 22.519 -17.616 14.661 1.00 37.31 153 SER A C 1
ATOM 1199 O O . SER A 1 153 ? 23.718 -17.473 14.440 1.00 37.31 153 SER A O 1
ATOM 1201 N N . ASP A 1 154 ? 21.589 -17.351 13.746 1.00 35.47 154 ASP A N 1
ATOM 1202 C CA . ASP A 1 154 ? 21.859 -16.794 12.430 1.00 35.47 154 ASP A CA 1
ATOM 1203 C C . ASP A 1 154 ? 21.416 -15.330 12.431 1.00 35.47 154 ASP A C 1
ATOM 1205 O O . ASP A 1 154 ? 20.242 -15.005 12.251 1.00 35.47 154 ASP A O 1
ATOM 1209 N N . ALA A 1 155 ? 22.376 -14.438 12.667 1.00 34.97 155 ALA A N 1
ATOM 1210 C CA . ALA A 1 155 ? 22.232 -12.993 12.543 1.00 34.97 155 ALA A CA 1
ATOM 1211 C C . ALA A 1 155 ? 22.069 -12.573 11.067 1.00 34.97 155 ALA A C 1
ATOM 1213 O O . ALA A 1 155 ? 22.889 -11.836 10.531 1.00 34.97 155 ALA A O 1
ATOM 1214 N N . ASN A 1 156 ? 21.017 -13.053 10.400 1.00 37.72 156 ASN A N 1
ATOM 1215 C CA . ASN A 1 156 ? 20.605 -12.549 9.095 1.00 37.72 156 ASN A CA 1
ATOM 1216 C C . ASN A 1 156 ? 19.508 -11.499 9.293 1.00 37.72 156 ASN A C 1
ATOM 1218 O O . ASN A 1 156 ? 18.317 -11.763 9.090 1.00 37.72 156 ASN A O 1
ATOM 1222 N N . THR A 1 157 ? 19.924 -10.290 9.670 1.00 41.31 157 THR A N 1
ATOM 1223 C CA . THR A 1 157 ? 19.189 -9.065 9.345 1.00 41.31 157 THR A CA 1
ATOM 1224 C C . THR A 1 157 ? 18.967 -9.061 7.829 1.00 41.31 157 THR A C 1
ATOM 1226 O O . THR A 1 157 ? 19.882 -8.836 7.045 1.00 41.31 157 THR A O 1
ATOM 1229 N N . HIS A 1 158 ? 17.762 -9.411 7.379 1.00 48.22 158 HIS A N 1
ATOM 1230 C CA . HIS A 1 158 ? 17.417 -9.276 5.968 1.00 48.22 158 HIS A CA 1
ATOM 1231 C C . HIS A 1 158 ? 17.015 -7.821 5.745 1.00 48.22 158 HIS A C 1
ATOM 1233 O O . HIS A 1 158 ? 15.850 -7.475 5.940 1.00 48.22 158 HIS A O 1
ATOM 1239 N N . ASP A 1 159 ? 17.967 -6.971 5.359 1.00 49.28 159 ASP A N 1
ATOM 1240 C CA . ASP A 1 159 ? 17.658 -5.628 4.868 1.00 49.28 159 ASP A CA 1
ATOM 1241 C C . ASP A 1 159 ? 16.796 -5.752 3.608 1.00 49.28 159 ASP A C 1
ATOM 1243 O O . ASP A 1 159 ? 17.282 -5.983 2.497 1.00 49.28 159 ASP A O 1
ATOM 1247 N N . ILE A 1 160 ? 15.476 -5.628 3.762 1.00 59.78 160 ILE A N 1
ATOM 1248 C CA . ILE A 1 160 ? 14.572 -5.576 2.613 1.00 59.78 160 ILE A CA 1
ATOM 1249 C C . ILE A 1 160 ? 14.591 -4.141 2.092 1.00 59.78 160 ILE A C 1
ATOM 1251 O O . ILE A 1 160 ? 13.716 -3.338 2.407 1.00 59.78 160 ILE A O 1
ATOM 1255 N N . LYS A 1 161 ? 15.578 -3.814 1.258 1.00 72.38 161 LYS A N 1
ATOM 1256 C CA . LYS A 1 161 ? 15.607 -2.541 0.526 1.00 72.38 161 LYS A CA 1
ATOM 1257 C C . LYS A 1 161 ? 14.448 -2.488 -0.467 1.00 72.38 161 LYS A C 1
ATOM 1259 O O . LYS A 1 161 ? 14.331 -3.329 -1.361 1.00 72.38 161 LYS A O 1
ATOM 1264 N N . ILE A 1 162 ? 13.566 -1.504 -0.310 1.00 82.75 162 ILE A N 1
ATOM 1265 C CA . ILE A 1 162 ? 12.529 -1.196 -1.296 1.00 82.75 162 ILE A CA 1
ATOM 1266 C C . ILE A 1 162 ? 12.968 0.061 -2.029 1.00 82.75 162 ILE A C 1
ATOM 1268 O O . ILE A 1 162 ? 12.995 1.145 -1.455 1.00 82.75 162 ILE A O 1
ATOM 1272 N N . THR A 1 163 ? 13.281 -0.095 -3.308 1.00 87.38 163 THR A N 1
ATOM 1273 C CA . THR A 1 163 ? 13.656 1.011 -4.188 1.00 87.38 163 THR A CA 1
ATOM 1274 C C . THR A 1 163 ? 12.630 1.179 -5.302 1.00 87.38 163 THR A C 1
ATOM 1276 O O . THR A 1 163 ? 11.810 0.285 -5.565 1.00 87.38 163 THR A O 1
ATOM 1279 N N . VAL A 1 164 ? 12.678 2.325 -5.982 1.00 89.94 164 VAL A N 1
ATOM 1280 C CA . VAL A 1 164 ? 11.887 2.566 -7.198 1.00 89.94 164 VAL A CA 1
ATOM 1281 C C . VAL A 1 164 ? 12.176 1.487 -8.246 1.00 89.94 164 VAL A C 1
ATOM 1283 O O . VAL A 1 164 ? 11.242 0.945 -8.836 1.00 89.94 164 VAL A O 1
ATOM 1286 N N . ALA A 1 165 ? 13.442 1.085 -8.400 1.00 86.88 165 ALA A N 1
ATOM 1287 C CA . ALA A 1 165 ? 13.834 0.047 -9.346 1.00 86.88 165 ALA A CA 1
ATOM 1288 C C . ALA A 1 165 ? 13.179 -1.307 -9.015 1.00 86.88 165 ALA A C 1
ATOM 1290 O O . ALA A 1 165 ? 12.635 -1.961 -9.904 1.00 86.88 165 ALA A O 1
ATOM 1291 N N . CYS A 1 166 ? 13.129 -1.701 -7.734 1.00 86.50 166 CYS A N 1
ATOM 1292 C CA . CYS A 1 166 ? 12.400 -2.902 -7.306 1.00 86.50 166 CYS A CA 1
ATOM 1293 C C . CYS A 1 166 ? 10.898 -2.831 -7.633 1.00 86.50 166 CYS A C 1
ATOM 1295 O O . CYS A 1 166 ? 10.297 -3.846 -7.981 1.00 86.50 166 CYS A O 1
ATOM 1297 N N . CYS A 1 167 ? 10.277 -1.653 -7.529 1.00 91.50 167 CYS A N 1
ATOM 1298 C CA . CYS A 1 167 ? 8.868 -1.477 -7.891 1.00 91.50 167 CYS A CA 1
ATOM 1299 C C . CYS A 1 167 ? 8.657 -1.610 -9.406 1.00 91.50 167 CYS A C 1
ATOM 1301 O O . CYS A 1 167 ? 7.766 -2.344 -9.826 1.00 91.50 167 CYS A O 1
ATOM 1303 N N . ILE A 1 168 ? 9.507 -0.973 -10.218 1.00 91.00 168 ILE A N 1
ATOM 1304 C CA . ILE A 1 168 ? 9.466 -1.081 -11.684 1.00 91.00 168 ILE A CA 1
ATOM 1305 C C . ILE A 1 168 ? 9.673 -2.536 -12.117 1.00 91.00 168 ILE A C 1
ATOM 1307 O O . ILE A 1 168 ? 8.890 -3.048 -12.910 1.00 91.00 168 ILE A O 1
ATOM 1311 N N . LYS A 1 169 ? 10.658 -3.232 -11.536 1.00 87.75 169 LYS A N 1
ATOM 1312 C CA . LYS A 1 169 ? 10.885 -4.664 -11.762 1.00 87.75 169 LYS A CA 1
ATOM 1313 C C . LYS A 1 169 ? 9.622 -5.484 -11.497 1.00 87.75 169 LYS A C 1
ATOM 1315 O O . LYS A 1 169 ? 9.175 -6.212 -12.374 1.00 87.75 169 LYS A O 1
ATOM 1320 N N . ASN A 1 170 ? 9.023 -5.334 -10.314 1.00 89.94 170 ASN A N 1
ATOM 1321 C CA . ASN A 1 170 ? 7.813 -6.078 -9.960 1.00 89.94 170 ASN A CA 1
ATOM 1322 C C . ASN A 1 170 ? 6.649 -5.771 -10.919 1.00 89.94 170 ASN A C 1
ATOM 1324 O O . ASN A 1 170 ? 5.836 -6.651 -11.187 1.00 89.94 170 ASN A O 1
ATOM 1328 N N . ALA A 1 171 ? 6.563 -4.541 -11.440 1.00 92.56 171 ALA A N 1
ATOM 1329 C CA . ALA A 1 171 ? 5.563 -4.176 -12.440 1.00 92.56 171 ALA A CA 1
ATOM 1330 C C . ALA A 1 171 ? 5.820 -4.849 -13.799 1.00 92.56 171 ALA A C 1
ATOM 1332 O O . ALA A 1 171 ? 4.867 -5.296 -14.434 1.00 92.56 171 ALA A O 1
ATOM 1333 N N . ILE A 1 172 ? 7.084 -4.975 -14.218 1.00 88.31 172 ILE A N 1
ATOM 1334 C CA . ILE A 1 172 ? 7.472 -5.721 -15.427 1.00 88.31 172 ILE A CA 1
ATOM 1335 C C . ILE A 1 172 ? 7.140 -7.210 -15.259 1.00 88.31 172 ILE A C 1
ATOM 1337 O O . ILE A 1 172 ? 6.483 -7.782 -16.125 1.00 88.31 172 ILE A O 1
ATOM 1341 N N . ASP A 1 173 ? 7.512 -7.813 -14.125 1.00 85.50 173 ASP A N 1
ATOM 1342 C CA . ASP A 1 173 ? 7.258 -9.232 -13.823 1.00 85.50 173 ASP A CA 1
ATOM 1343 C C . ASP A 1 173 ? 5.765 -9.575 -13.807 1.00 85.50 173 ASP A C 1
ATOM 1345 O O . ASP A 1 173 ? 5.359 -10.663 -14.215 1.00 85.50 173 ASP A O 1
ATOM 1349 N N . ALA A 1 174 ? 4.937 -8.634 -13.353 1.00 88.75 174 ALA A N 1
ATOM 1350 C CA . ALA A 1 174 ? 3.484 -8.755 -13.342 1.00 88.75 174 ALA A CA 1
ATOM 1351 C C . ALA A 1 174 ? 2.812 -8.319 -14.661 1.00 88.75 174 ALA A C 1
ATOM 1353 O O . ALA A 1 174 ? 1.585 -8.336 -14.751 1.00 88.75 174 ALA A O 1
ATOM 1354 N N . ASN A 1 175 ? 3.593 -7.941 -15.679 1.00 90.31 175 ASN A N 1
ATOM 1355 C CA . ASN A 1 175 ? 3.133 -7.454 -16.980 1.00 90.31 175 ASN A CA 1
ATOM 1356 C C . ASN A 1 175 ? 2.192 -6.231 -16.915 1.00 90.31 175 ASN A C 1
ATOM 1358 O O . ASN A 1 175 ? 1.218 -6.118 -17.660 1.00 90.31 175 ASN A O 1
ATOM 1362 N N . LEU A 1 176 ? 2.479 -5.301 -16.004 1.00 93.19 176 LEU A N 1
ATOM 1363 C CA . LEU A 1 176 ? 1.663 -4.115 -15.742 1.00 93.19 176 LEU A CA 1
ATOM 1364 C C . LEU A 1 176 ? 2.119 -2.945 -16.618 1.00 93.19 176 LEU A C 1
ATOM 1366 O O . LEU A 1 176 ? 2.768 -1.998 -16.158 1.00 93.19 176 LEU A O 1
ATOM 1370 N N . ARG A 1 177 ? 1.816 -3.025 -17.915 1.00 91.31 177 ARG A N 1
ATOM 1371 C CA . ARG A 1 177 ? 2.299 -2.060 -18.902 1.00 91.31 177 ARG A CA 1
ATOM 1372 C C . ARG A 1 177 ? 1.920 -0.615 -18.593 1.00 91.31 177 ARG A C 1
ATOM 1374 O O . ARG A 1 177 ? 2.785 0.258 -18.640 1.00 91.31 177 ARG A O 1
ATOM 1381 N N . ARG A 1 178 ? 0.663 -0.342 -18.243 1.00 95.81 178 ARG A N 1
ATOM 1382 C CA . ARG A 1 178 ? 0.219 1.042 -17.989 1.00 95.81 178 ARG A CA 1
ATOM 1383 C C . ARG A 1 178 ? 0.898 1.635 -16.759 1.00 95.81 178 ARG A C 1
ATOM 1385 O O . ARG A 1 178 ? 1.101 2.846 -16.695 1.00 95.81 178 ARG A O 1
ATOM 1392 N N . VAL A 1 179 ? 1.267 0.786 -15.802 1.00 97.00 179 VAL A N 1
ATOM 1393 C CA . VAL A 1 179 ? 2.016 1.179 -14.605 1.00 97.00 179 VAL A CA 1
ATOM 1394 C C . VAL A 1 179 ? 3.456 1.541 -14.973 1.00 97.00 179 VAL A C 1
ATOM 1396 O O . VAL A 1 179 ? 3.943 2.583 -14.539 1.00 97.00 179 VAL A O 1
ATOM 1399 N N . VAL A 1 180 ? 4.123 0.745 -15.817 1.00 94.25 180 VAL A N 1
ATOM 1400 C CA . VAL A 1 180 ? 5.478 1.060 -16.312 1.00 94.25 180 VAL A CA 1
ATOM 1401 C C . VAL A 1 180 ? 5.487 2.343 -17.151 1.00 94.25 180 VAL A C 1
ATOM 1403 O O . VAL A 1 180 ? 6.336 3.203 -16.925 1.00 94.25 180 VAL A O 1
ATOM 1406 N N . ASP A 1 181 ? 4.501 2.537 -18.032 1.00 93.62 181 ASP A N 1
ATOM 1407 C CA . ASP A 1 181 ? 4.346 3.790 -18.787 1.00 93.62 181 ASP A CA 1
ATOM 1408 C C . ASP A 1 181 ? 4.149 4.997 -17.841 1.00 93.62 181 ASP A C 1
ATOM 1410 O O . ASP A 1 181 ? 4.580 6.115 -18.130 1.00 93.62 181 ASP A O 1
ATOM 1414 N N . LEU A 1 182 ? 3.485 4.803 -16.694 1.00 96.62 182 LEU A N 1
ATOM 1415 C CA . LEU A 1 182 ? 3.314 5.854 -15.691 1.00 96.62 182 LEU A CA 1
ATOM 1416 C C . LEU A 1 182 ? 4.617 6.151 -14.937 1.00 96.62 182 LEU A C 1
ATOM 1418 O O . LEU A 1 182 ? 4.916 7.324 -14.713 1.00 96.62 182 LEU A O 1
ATOM 1422 N N . PHE A 1 183 ? 5.411 5.132 -14.594 1.00 95.12 183 PHE A N 1
ATOM 1423 C CA . PHE A 1 183 ? 6.766 5.332 -14.068 1.00 95.12 183 PHE A CA 1
ATOM 1424 C C . PHE A 1 183 ? 7.618 6.159 -15.036 1.00 95.12 183 PHE A C 1
ATOM 1426 O O . PHE A 1 183 ? 8.217 7.146 -14.612 1.00 95.12 183 PHE A O 1
ATOM 1433 N N . GLU A 1 184 ? 7.586 5.837 -16.332 1.00 92.06 184 GLU A N 1
ATOM 1434 C CA . GLU A 1 184 ? 8.314 6.575 -17.370 1.00 92.06 184 GLU A CA 1
ATOM 1435 C C . GLU A 1 184 ? 7.881 8.047 -17.440 1.00 92.06 184 GLU A C 1
ATOM 1437 O O . GLU A 1 184 ? 8.717 8.941 -17.541 1.00 92.06 184 GLU A O 1
ATOM 1442 N N . ARG A 1 185 ? 6.579 8.334 -17.324 1.00 94.19 185 ARG A N 1
ATOM 1443 C CA . ARG A 1 185 ? 6.086 9.724 -17.295 1.00 94.19 185 ARG A CA 1
ATOM 1444 C C . ARG A 1 185 ? 6.543 10.500 -16.061 1.00 94.19 185 ARG A C 1
ATOM 1446 O O . ARG A 1 185 ? 6.683 11.719 -16.140 1.00 94.19 185 ARG A O 1
ATOM 1453 N N . ILE A 1 186 ? 6.705 9.828 -14.921 1.00 94.06 186 ILE A N 1
ATOM 1454 C CA . ILE A 1 186 ? 7.096 10.464 -13.656 1.00 94.06 186 ILE A CA 1
ATOM 1455 C C . ILE A 1 186 ? 8.615 10.661 -13.592 1.00 94.06 186 ILE A C 1
ATOM 1457 O O . ILE A 1 186 ? 9.065 11.747 -13.226 1.00 94.06 186 ILE A O 1
ATOM 1461 N N . ASN A 1 187 ? 9.385 9.626 -13.935 1.00 89.94 187 ASN A N 1
ATOM 1462 C CA . ASN A 1 187 ? 10.844 9.624 -13.942 1.00 89.94 187 ASN A CA 1
ATOM 1463 C C . ASN A 1 187 ? 11.366 8.800 -15.144 1.00 89.94 187 ASN A C 1
ATOM 1465 O O . ASN A 1 187 ? 11.624 7.597 -15.004 1.00 89.94 187 ASN A O 1
ATOM 1469 N N . PRO A 1 188 ? 11.508 9.421 -16.333 1.00 87.88 188 PRO A N 1
ATOM 1470 C CA . PRO A 1 188 ? 11.849 8.705 -17.561 1.00 87.88 188 PRO A CA 1
ATOM 1471 C C . PRO A 1 188 ? 13.241 8.080 -17.489 1.00 87.88 188 PRO A C 1
ATOM 1473 O O . PRO A 1 188 ? 13.368 6.873 -17.665 1.00 87.88 188 PRO A O 1
ATOM 1476 N N . GLY A 1 189 ? 14.266 8.862 -17.129 1.00 81.56 189 GLY A N 1
ATOM 1477 C CA . GLY A 1 189 ? 15.656 8.396 -17.123 1.00 81.56 189 GLY A CA 1
ATOM 1478 C C . GLY A 1 189 ? 15.890 7.204 -16.192 1.00 81.56 189 GLY A C 1
ATOM 1479 O O . GLY A 1 189 ? 16.542 6.233 -16.579 1.00 81.56 189 GLY A O 1
ATOM 1480 N N . TYR A 1 190 ? 15.304 7.224 -14.991 1.00 84.25 190 TYR A N 1
ATOM 1481 C CA . TYR A 1 190 ? 15.422 6.111 -14.047 1.00 84.25 190 TYR A CA 1
ATOM 1482 C C . TYR A 1 190 ? 14.626 4.876 -14.477 1.00 84.25 190 TYR A C 1
ATOM 1484 O O . TYR A 1 190 ? 15.084 3.739 -14.311 1.00 84.25 190 TYR A O 1
ATOM 1492 N N . THR A 1 191 ? 13.460 5.082 -15.093 1.00 86.31 191 THR A N 1
ATOM 1493 C CA . THR A 1 191 ? 12.649 3.984 -15.631 1.00 86.31 191 THR A CA 1
ATOM 1494 C C . THR A 1 191 ? 13.339 3.303 -16.805 1.00 86.31 191 THR A C 1
ATOM 1496 O O . THR A 1 191 ? 13.437 2.076 -16.824 1.00 86.31 191 THR A O 1
ATOM 1499 N N . HIS A 1 192 ? 13.892 4.081 -17.738 1.00 83.62 192 HIS A N 1
ATOM 1500 C CA . HIS A 1 192 ? 14.664 3.571 -18.875 1.00 83.62 192 HIS A CA 1
ATOM 1501 C C . HIS A 1 192 ? 15.897 2.799 -18.419 1.00 83.62 192 HIS A C 1
ATOM 1503 O O . HIS A 1 192 ? 16.109 1.672 -18.863 1.00 83.62 192 HIS A O 1
ATOM 1509 N N . ALA A 1 193 ? 16.664 3.354 -17.476 1.00 80.56 193 ALA A N 1
ATOM 1510 C CA . ALA A 1 193 ? 17.817 2.679 -16.888 1.00 80.56 193 ALA A CA 1
ATOM 1511 C C . ALA A 1 193 ? 17.441 1.338 -16.235 1.00 80.56 193 ALA A C 1
ATOM 1513 O O . ALA A 1 193 ? 18.117 0.329 -16.454 1.00 80.56 193 ALA A O 1
ATOM 1514 N N . THR A 1 194 ? 16.341 1.312 -15.475 1.00 82.38 194 THR A N 1
ATOM 1515 C CA . THR A 1 194 ? 15.850 0.091 -14.819 1.00 82.38 194 THR A CA 1
ATOM 1516 C C . THR A 1 194 ? 15.418 -0.959 -15.839 1.00 82.38 194 THR A C 1
ATOM 1518 O O . THR A 1 194 ? 15.818 -2.117 -15.733 1.00 82.38 194 THR A O 1
ATOM 1521 N N . LEU A 1 195 ? 14.643 -0.560 -16.852 1.00 79.44 195 LEU A N 1
ATOM 1522 C CA . LEU A 1 195 ? 14.198 -1.440 -17.936 1.00 79.44 195 LEU A CA 1
ATOM 1523 C C . LEU A 1 195 ? 15.378 -2.022 -18.712 1.00 79.44 195 LEU A C 1
ATOM 1525 O O . LEU A 1 195 ? 15.414 -3.225 -18.963 1.00 79.44 195 LEU A O 1
ATOM 1529 N N . PHE A 1 196 ? 16.350 -1.182 -19.073 1.00 74.81 196 PHE A N 1
ATOM 1530 C CA . PHE A 1 196 ? 17.540 -1.620 -19.789 1.00 74.81 196 PHE A CA 1
ATOM 1531 C C . PHE A 1 196 ? 18.296 -2.676 -18.982 1.00 74.81 196 PHE A C 1
ATOM 1533 O O . PHE A 1 196 ? 18.512 -3.784 -19.475 1.00 74.81 196 PHE A O 1
ATOM 1540 N N . TYR A 1 197 ? 18.637 -2.360 -17.729 1.00 73.88 197 TYR A N 1
ATOM 1541 C CA . TYR A 1 197 ? 19.416 -3.254 -16.879 1.00 73.88 197 TYR A CA 1
ATOM 1542 C C . TYR A 1 197 ? 18.667 -4.559 -16.570 1.00 73.88 197 TYR A C 1
ATOM 1544 O O . TYR A 1 197 ? 19.259 -5.639 -16.624 1.00 73.88 197 TYR A O 1
ATOM 1552 N N . TYR A 1 198 ? 17.358 -4.489 -16.312 1.00 75.69 198 TYR A N 1
ATOM 1553 C CA . TYR A 1 198 ? 16.562 -5.678 -16.029 1.00 75.69 198 TYR A CA 1
ATOM 1554 C C . TYR A 1 198 ? 16.417 -6.589 -17.242 1.00 75.69 198 TYR A C 1
ATOM 1556 O O . TYR A 1 198 ? 16.816 -7.751 -17.182 1.00 75.69 198 TYR A O 1
ATOM 1564 N N . CYS A 1 199 ? 15.903 -6.038 -18.344 1.00 69.56 199 CYS A N 1
ATOM 1565 C CA . CYS A 1 199 ? 15.517 -6.811 -19.517 1.00 69.56 199 CYS A CA 1
ATOM 1566 C C . CYS A 1 199 ? 16.705 -7.258 -20.378 1.00 69.56 199 CYS A C 1
ATOM 1568 O O . CYS A 1 199 ? 16.514 -8.145 -21.203 1.00 69.56 199 CYS A O 1
ATOM 1570 N N . HIS A 1 200 ? 17.895 -6.656 -20.239 1.00 64.75 200 HIS A N 1
ATOM 1571 C CA . HIS A 1 200 ? 19.086 -7.051 -21.010 1.00 64.75 200 HIS A CA 1
ATOM 1572 C C . HIS A 1 200 ? 20.161 -7.748 -20.173 1.00 64.75 200 HIS A C 1
ATOM 1574 O O . HIS A 1 200 ? 20.807 -8.663 -20.679 1.00 64.75 200 HIS A O 1
ATOM 1580 N N . THR A 1 201 ? 20.379 -7.325 -18.924 1.00 63.34 201 THR A N 1
ATOM 1581 C CA . THR A 1 201 ? 21.548 -7.764 -18.142 1.00 63.34 201 THR A CA 1
ATOM 1582 C C . THR A 1 201 ? 21.202 -8.840 -17.116 1.00 63.34 201 THR A C 1
ATOM 1584 O O . THR A 1 201 ? 21.978 -9.774 -16.934 1.00 63.34 201 THR A O 1
ATOM 1587 N N . MET A 1 202 ? 20.055 -8.722 -16.440 1.00 58.47 202 MET A N 1
ATOM 1588 C CA . MET A 1 202 ? 19.685 -9.608 -15.324 1.00 58.47 202 MET A CA 1
ATOM 1589 C C . MET A 1 202 ? 18.785 -10.772 -15.750 1.00 58.47 202 MET A C 1
ATOM 1591 O O . MET A 1 202 ? 19.024 -11.912 -15.355 1.00 58.47 202 MET A O 1
ATOM 1595 N N . GLN A 1 203 ? 17.751 -10.499 -16.546 1.00 64.19 203 GLN A N 1
ATOM 1596 C CA . GLN A 1 203 ? 16.845 -11.504 -17.096 1.00 64.19 203 GLN A CA 1
ATOM 1597 C C . GLN A 1 203 ? 16.414 -11.062 -18.497 1.00 64.19 203 GLN A C 1
ATOM 1599 O O . GLN A 1 203 ? 15.577 -10.166 -18.611 1.00 64.19 203 GLN A O 1
ATOM 1604 N N . PRO A 1 204 ? 16.960 -11.670 -19.568 1.00 57.06 204 PRO A N 1
ATOM 1605 C CA . PRO A 1 204 ? 16.476 -11.444 -20.921 1.00 57.06 204 PRO A CA 1
ATOM 1606 C C . PRO A 1 204 ? 14.975 -11.712 -20.949 1.00 57.06 204 PRO A C 1
ATOM 1608 O O . PRO A 1 204 ? 14.543 -12.848 -20.757 1.00 57.06 204 PRO A O 1
ATOM 1611 N N . CYS A 1 205 ? 14.171 -10.663 -21.105 1.00 53.50 205 CYS A N 1
ATOM 1612 C CA . CYS A 1 205 ? 12.726 -10.825 -21.105 1.00 53.50 205 CYS A CA 1
ATOM 1613 C C . CYS A 1 205 ? 12.353 -11.583 -22.390 1.00 53.50 205 CYS A C 1
ATOM 1615 O O . CYS A 1 205 ? 12.390 -11.015 -23.478 1.00 53.50 205 CYS A O 1
ATOM 1617 N N . GLU A 1 206 ? 12.024 -12.875 -22.285 1.00 53.75 206 GLU A N 1
ATOM 1618 C CA . GLU A 1 206 ? 11.537 -13.684 -23.420 1.00 53.75 206 GLU A CA 1
ATOM 1619 C C . GLU A 1 206 ? 10.147 -13.223 -23.902 1.00 53.75 206 GLU A C 1
ATOM 1621 O O . GLU A 1 206 ? 9.664 -13.649 -24.952 1.00 53.75 206 GLU A O 1
ATOM 1626 N N . SER A 1 207 ? 9.495 -12.339 -23.138 1.00 53.97 207 SER A N 1
ATOM 1627 C CA . SER A 1 207 ? 8.203 -11.755 -23.479 1.00 53.97 207 SER A CA 1
ATOM 1628 C C . SER A 1 207 ? 8.321 -10.804 -24.676 1.00 53.97 207 SER A C 1
ATOM 1630 O O . SER A 1 207 ? 8.892 -9.713 -24.593 1.00 53.97 207 SER A O 1
ATOM 1632 N N . ALA A 1 208 ? 7.686 -11.193 -25.785 1.00 59.34 208 ALA A N 1
ATOM 1633 C CA . ALA A 1 208 ? 7.509 -10.363 -26.977 1.00 59.34 208 ALA A CA 1
ATOM 1634 C C . ALA A 1 208 ? 6.768 -9.037 -26.698 1.00 59.34 208 ALA A C 1
ATOM 1636 O O . ALA A 1 208 ? 6.814 -8.118 -27.510 1.00 59.34 208 ALA A O 1
ATOM 1637 N N . GLU A 1 209 ? 6.092 -8.904 -25.555 1.00 61.28 209 GLU A N 1
ATOM 1638 C CA . GLU A 1 209 ? 5.333 -7.700 -25.193 1.00 61.28 209 GLU A CA 1
ATOM 1639 C C . GLU A 1 209 ? 6.253 -6.536 -24.796 1.00 61.28 209 GLU A C 1
ATOM 1641 O O . GLU A 1 209 ? 5.906 -5.363 -24.970 1.00 61.28 209 GLU A O 1
ATOM 1646 N N . TRP A 1 210 ? 7.466 -6.848 -24.332 1.00 67.81 210 TRP A N 1
ATOM 1647 C CA . TRP A 1 210 ? 8.468 -5.856 -23.945 1.00 67.81 210 TRP A CA 1
ATOM 1648 C C . TRP A 1 210 ? 9.537 -5.630 -25.016 1.00 67.81 210 TRP A C 1
ATOM 1650 O O . TRP A 1 210 ? 10.344 -4.712 -24.868 1.00 67.81 210 TRP A O 1
ATOM 1660 N N . SER A 1 211 ? 9.513 -6.390 -26.122 1.00 64.50 211 SER A N 1
ATOM 1661 C CA . SER A 1 211 ? 10.533 -6.315 -27.178 1.00 64.50 211 SER A CA 1
ATOM 1662 C C . SER A 1 211 ? 10.547 -4.976 -27.920 1.00 64.50 211 SER A C 1
ATOM 1664 O O . SER A 1 211 ? 11.606 -4.495 -28.311 1.00 64.50 211 SER A O 1
ATOM 1666 N N . ASP A 1 212 ? 9.379 -4.352 -28.107 1.00 66.44 212 ASP A N 1
ATOM 1667 C CA . ASP A 1 212 ? 9.285 -3.001 -28.680 1.00 66.44 212 ASP A CA 1
ATOM 1668 C C . ASP A 1 212 ? 9.979 -1.989 -27.755 1.00 66.44 212 ASP A C 1
ATOM 1670 O O . ASP A 1 212 ? 10.846 -1.237 -28.190 1.00 66.44 212 ASP A O 1
ATOM 1674 N N . PHE A 1 213 ? 9.710 -2.053 -26.449 1.00 63.38 213 PHE A N 1
ATOM 1675 C CA . PHE A 1 213 ? 10.363 -1.172 -25.482 1.00 63.38 213 PHE A CA 1
ATOM 1676 C C . PHE A 1 213 ? 11.869 -1.396 -25.432 1.00 63.38 213 PHE A C 1
ATOM 1678 O O . PHE A 1 213 ? 12.616 -0.441 -25.601 1.00 63.38 213 PHE A O 1
ATOM 1685 N N . THR A 1 214 ? 12.342 -2.634 -25.288 1.00 59.91 214 THR A N 1
ATOM 1686 C CA . THR A 1 214 ? 13.787 -2.901 -25.262 1.00 59.91 214 THR A CA 1
ATOM 1687 C C . THR A 1 214 ? 14.475 -2.412 -26.532 1.00 59.91 214 THR A C 1
ATOM 1689 O O . THR A 1 214 ? 15.518 -1.771 -26.429 1.00 59.91 214 THR A O 1
ATOM 1692 N N . SER A 1 215 ? 13.854 -2.601 -27.704 1.00 61.19 215 SER A N 1
ATOM 1693 C CA . SER A 1 215 ? 14.398 -2.163 -28.994 1.00 61.19 215 SER A CA 1
ATOM 1694 C C . SER A 1 215 ? 14.532 -0.641 -29.145 1.00 61.19 215 SER A C 1
ATOM 1696 O O . SER A 1 215 ? 15.464 -0.186 -29.811 1.00 61.19 215 SER A O 1
ATOM 1698 N N . ARG A 1 216 ? 13.666 0.151 -28.493 1.00 63.38 216 ARG A N 1
ATOM 1699 C CA . ARG A 1 216 ? 13.751 1.624 -28.503 1.00 63.38 216 ARG A CA 1
ATOM 1700 C C . ARG A 1 216 ? 14.982 2.150 -27.767 1.00 63.38 216 ARG A C 1
ATOM 1702 O O . ARG A 1 216 ? 15.526 3.170 -28.175 1.00 63.38 216 ARG A O 1
ATOM 1709 N N . TYR A 1 217 ? 15.437 1.446 -26.730 1.00 57.28 217 TYR A N 1
ATOM 1710 C CA . TYR A 1 217 ? 16.445 1.958 -25.793 1.00 57.28 217 TYR A CA 1
ATOM 1711 C C . TYR A 1 217 ? 17.816 1.270 -25.894 1.00 57.28 217 TYR A C 1
ATOM 1713 O O . TYR A 1 217 ? 18.729 1.654 -25.170 1.00 57.28 217 TYR A O 1
ATOM 1721 N N . VAL A 1 218 ? 18.017 0.320 -26.825 1.00 53.84 218 VAL A N 1
ATOM 1722 C CA . VAL A 1 218 ? 19.338 -0.310 -27.099 1.00 53.84 218 VAL A CA 1
ATOM 1723 C C . VAL A 1 218 ? 20.436 0.729 -27.395 1.00 53.84 218 VAL A C 1
ATOM 1725 O O . VAL A 1 218 ? 21.619 0.443 -27.223 1.00 53.84 218 VAL A O 1
ATOM 1728 N N . TRP A 1 219 ? 20.058 1.942 -27.811 1.00 48.31 219 TRP A N 1
ATOM 1729 C CA . TRP A 1 219 ? 20.976 2.976 -28.295 1.00 48.31 219 TRP A CA 1
ATOM 1730 C C . TRP A 1 219 ? 20.924 4.304 -27.531 1.00 48.31 219 TRP A C 1
ATOM 1732 O O . TRP A 1 219 ? 21.633 5.237 -27.913 1.00 48.31 219 TRP A O 1
ATOM 1742 N N . GLU A 1 220 ? 20.127 4.431 -26.464 1.00 51.81 220 GLU A N 1
ATOM 1743 C CA . GLU A 1 220 ? 20.102 5.671 -25.677 1.00 51.81 220 GLU A CA 1
ATOM 1744 C C . GLU A 1 220 ? 21.290 5.727 -24.704 1.00 51.81 220 GLU A C 1
ATOM 1746 O O . GLU A 1 220 ? 21.194 5.480 -23.507 1.00 51.81 220 GLU A O 1
ATOM 1751 N N . SER A 1 221 ? 22.456 6.073 -25.244 1.00 49.50 221 SER A N 1
ATOM 1752 C CA . SER A 1 221 ? 23.658 6.417 -24.484 1.00 49.50 221 SER A CA 1
ATOM 1753 C C . SER A 1 221 ? 23.766 7.937 -24.299 1.00 49.50 221 SER A C 1
ATOM 1755 O O . SER A 1 221 ? 24.772 8.546 -24.671 1.00 49.50 221 SER A O 1
ATOM 1757 N N . SER A 1 222 ? 22.707 8.580 -23.797 1.00 53.09 222 SER A N 1
ATOM 1758 C CA . SER A 1 222 ? 22.750 9.993 -23.397 1.00 53.09 222 SER A CA 1
ATOM 1759 C C . SER A 1 222 ? 23.312 10.120 -21.973 1.00 53.09 222 SER A C 1
ATOM 1761 O O . SER A 1 222 ? 23.181 9.210 -21.152 1.00 53.09 222 SER A O 1
ATOM 1763 N N . GLN A 1 223 ? 23.955 11.249 -21.650 1.00 48.91 223 GLN A N 1
ATOM 1764 C CA . GLN A 1 223 ? 24.474 11.501 -20.293 1.00 48.91 223 GLN A CA 1
ATOM 1765 C C . GLN A 1 223 ? 23.372 11.445 -19.216 1.00 48.91 223 GLN A C 1
ATOM 1767 O O . GLN A 1 223 ? 23.670 11.135 -18.062 1.00 48.91 223 GLN A O 1
ATOM 1772 N N . ASP A 1 224 ? 22.114 11.663 -19.607 1.00 54.44 224 ASP A N 1
ATOM 1773 C CA . ASP A 1 224 ? 20.934 11.653 -18.737 1.00 54.44 224 ASP A CA 1
ATOM 1774 C C . ASP A 1 224 ? 20.561 10.253 -18.214 1.00 54.44 224 ASP A C 1
ATOM 1776 O O . ASP A 1 224 ? 19.856 10.142 -17.214 1.00 54.44 224 ASP A O 1
ATOM 1780 N N . ILE A 1 225 ? 21.074 9.178 -18.829 1.00 59.38 225 ILE A N 1
ATOM 1781 C CA . ILE A 1 225 ? 20.807 7.784 -18.422 1.00 59.38 225 ILE A CA 1
ATOM 1782 C C . ILE A 1 225 ? 21.976 7.190 -17.625 1.00 59.38 225 ILE A C 1
ATOM 1784 O O . ILE A 1 225 ? 21.793 6.253 -16.852 1.00 59.38 225 ILE A O 1
ATOM 1788 N N . VAL A 1 226 ? 23.179 7.768 -17.723 1.00 58.28 226 VAL A N 1
ATOM 1789 C CA . VAL A 1 226 ? 24.391 7.220 -17.084 1.00 58.28 226 VAL A CA 1
ATOM 1790 C C . VAL A 1 226 ? 24.286 7.217 -15.558 1.00 58.28 226 VAL A C 1
ATOM 1792 O O . VAL A 1 226 ? 24.586 6.208 -14.922 1.00 58.28 226 VAL A O 1
ATOM 1795 N N . ARG A 1 227 ? 23.849 8.327 -14.948 1.00 67.50 227 ARG A N 1
ATOM 1796 C CA . ARG A 1 227 ? 23.689 8.403 -13.486 1.00 67.50 227 ARG A CA 1
ATOM 1797 C C . ARG A 1 227 ? 22.580 7.461 -12.984 1.00 67.50 227 ARG A C 1
ATOM 1799 O O . ARG A 1 227 ? 22.880 6.689 -12.073 1.00 67.50 227 ARG A O 1
ATOM 1806 N N . PRO A 1 228 ? 21.360 7.464 -13.554 1.00 64.06 228 PRO A N 1
ATOM 1807 C CA . PRO A 1 228 ? 20.330 6.501 -13.171 1.00 64.06 228 PRO A CA 1
ATOM 1808 C C . PRO A 1 228 ? 20.753 5.040 -13.372 1.00 64.06 228 PRO A C 1
ATOM 1810 O O . PRO A 1 228 ? 20.533 4.219 -12.488 1.00 64.06 228 PRO A O 1
ATOM 1813 N N . ALA A 1 229 ? 21.443 4.711 -14.470 1.00 64.38 229 ALA A N 1
ATOM 1814 C CA . ALA A 1 229 ? 21.958 3.361 -14.716 1.00 64.38 229 ALA A CA 1
ATOM 1815 C C . ALA A 1 229 ? 22.980 2.920 -13.662 1.00 64.38 229 ALA A C 1
ATOM 1817 O O . ALA A 1 229 ? 22.912 1.790 -13.184 1.00 64.38 229 ALA A O 1
ATOM 1818 N N . LEU A 1 230 ? 23.883 3.814 -13.242 1.00 64.62 230 LEU A N 1
ATOM 1819 C CA . LEU A 1 230 ? 24.820 3.538 -12.150 1.00 64.62 230 LEU A CA 1
ATOM 1820 C C . LEU A 1 230 ? 24.110 3.349 -10.802 1.00 64.62 230 LEU A C 1
ATOM 1822 O O . LEU A 1 230 ? 24.544 2.513 -10.011 1.00 64.62 230 LEU A O 1
ATOM 1826 N N . LEU A 1 231 ? 23.038 4.101 -10.527 1.00 62.78 231 LEU A N 1
ATOM 1827 C CA . LEU A 1 231 ? 22.231 3.930 -9.313 1.00 62.78 231 LEU A CA 1
ATOM 1828 C C . LEU A 1 231 ? 21.500 2.587 -9.316 1.00 62.78 231 LEU A C 1
ATOM 1830 O O . LEU A 1 231 ? 21.640 1.830 -8.361 1.00 62.78 231 LEU A O 1
ATOM 1834 N N . VAL A 1 232 ? 20.809 2.247 -10.406 1.00 62.22 232 VAL A N 1
ATOM 1835 C CA . VAL A 1 232 ? 20.157 0.937 -10.580 1.00 62.22 232 VAL A CA 1
ATOM 1836 C C . VAL A 1 232 ? 21.175 -0.191 -10.415 1.00 62.22 232 VAL A C 1
ATOM 1838 O O . VAL A 1 232 ? 20.951 -1.121 -9.643 1.00 62.22 232 VAL A O 1
ATOM 1841 N N . GLN A 1 233 ? 22.329 -0.084 -11.079 1.00 66.31 233 GLN A N 1
ATOM 1842 C CA . GLN A 1 233 ? 23.398 -1.074 -10.980 1.00 66.31 233 GLN A CA 1
ATOM 1843 C C . GLN A 1 233 ? 23.906 -1.225 -9.538 1.00 66.31 233 GLN A C 1
ATOM 1845 O O . GLN A 1 233 ? 24.077 -2.348 -9.071 1.00 66.31 233 GLN A O 1
ATOM 1850 N N . ARG A 1 234 ? 24.123 -0.118 -8.815 1.00 63.47 234 ARG A N 1
ATOM 1851 C CA . ARG A 1 234 ? 24.545 -0.142 -7.403 1.00 63.47 234 ARG A CA 1
ATOM 1852 C C . ARG A 1 234 ? 23.493 -0.725 -6.470 1.00 63.47 234 ARG A C 1
ATOM 1854 O O . ARG A 1 234 ? 23.857 -1.396 -5.516 1.00 63.47 234 ARG A O 1
ATOM 1861 N N . GLN A 1 235 ? 22.217 -0.456 -6.722 1.00 65.50 235 GLN A N 1
ATOM 1862 C CA . GLN A 1 235 ? 21.127 -0.978 -5.900 1.00 65.50 235 GLN A CA 1
ATOM 1863 C C . GLN A 1 235 ? 20.893 -2.477 -6.123 1.00 65.50 235 GLN A C 1
ATOM 1865 O O . GLN A 1 235 ? 20.307 -3.134 -5.266 1.00 65.50 235 GLN A O 1
ATOM 1870 N N . TRP A 1 236 ? 21.267 -3.008 -7.291 1.00 61.31 236 TRP A N 1
ATOM 1871 C CA . TRP A 1 236 ? 20.946 -4.381 -7.692 1.00 61.31 236 TRP A CA 1
ATOM 1872 C C . TRP A 1 236 ? 22.132 -5.344 -7.637 1.00 61.31 236 TRP A C 1
ATOM 1874 O O . TRP A 1 236 ? 21.918 -6.555 -7.585 1.00 61.31 236 TRP A O 1
ATOM 1884 N N . LEU A 1 237 ? 23.364 -4.837 -7.641 1.00 50.06 237 LEU A N 1
ATOM 1885 C CA . LEU A 1 237 ? 24.552 -5.647 -7.397 1.00 50.06 237 LEU A CA 1
ATOM 1886 C C . LEU A 1 237 ? 24.864 -5.667 -5.893 1.00 50.06 237 LEU A C 1
ATOM 1888 O O . LEU A 1 237 ? 24.873 -4.605 -5.269 1.00 50.06 237 LEU A O 1
ATOM 1892 N N . PRO A 1 238 ? 25.140 -6.840 -5.293 1.00 41.12 238 PRO A N 1
ATOM 1893 C CA . PRO A 1 238 ? 25.646 -6.892 -3.928 1.00 41.12 238 PRO A CA 1
ATOM 1894 C C . 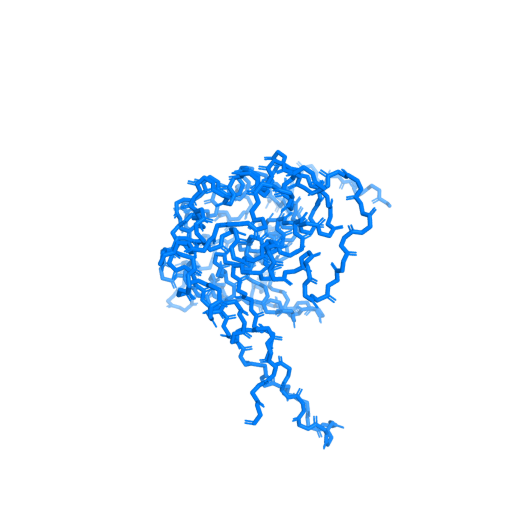PRO A 1 238 ? 26.968 -6.118 -3.847 1.00 41.12 238 PRO A C 1
ATOM 1896 O O . PRO A 1 238 ? 27.799 -6.212 -4.751 1.00 41.12 238 PRO A O 1
ATOM 1899 N N . HIS A 1 239 ? 27.146 -5.330 -2.784 1.00 44.25 239 HIS A N 1
ATOM 1900 C CA . HIS A 1 239 ? 28.426 -4.689 -2.496 1.00 44.25 239 HIS A CA 1
ATOM 1901 C C . HIS A 1 239 ? 29.495 -5.780 -2.328 1.00 44.25 239 HIS A C 1
ATOM 1903 O O . HIS A 1 239 ? 29.332 -6.654 -1.476 1.00 44.25 239 HIS A O 1
ATOM 1909 N N . GLU A 1 240 ? 30.537 -5.752 -3.165 1.00 31.94 240 GLU A N 1
ATOM 1910 C CA . GLU A 1 240 ? 31.771 -6.524 -2.947 1.00 31.94 240 GLU A CA 1
ATOM 1911 C C . GLU A 1 240 ? 32.512 -6.054 -1.689 1.00 31.94 240 GLU A C 1
ATOM 1913 O O . GLU A 1 240 ? 32.535 -4.823 -1.437 1.00 31.94 240 GLU A O 1
#

Radius of gyration: 20.67 Å; chains: 1; bounding box: 58×32×58 Å

Foldseek 3Di:
DPPDDPPCPPVVVVVCVVVPDQQLDADPQRDGPLQVCLLQLHALVVNVSSQVVQVVDPHGSDDQCGATNVLAGSLLSNLLNLNLNNNVSCVVPPDPVSCCHLNNDLLSNLLSNLVVLDLVSSVSSCVDPRNLVLLQVQPKRWDWDDPPDPPDPDPPRPGPIRTNLNSLVSCVVSVNVVNLVVSCVSPVLLSLLSLQCVCPPPHVPPDPVCVVVNVVNPPPPDPSNVVSNVVNVVVPDPDD